Protein AF-A0A832H214-F1 (afdb_monomer)

Mean predicted aligned error: 8.06 Å

Solvent-accessible surface area (backbone atoms only — not comparable to full-atom values): 11584 Å² total; per-residue (Å²): 132,66,48,80,46,81,42,90,40,87,64,66,45,70,52,62,51,68,50,76,83,46,85,32,35,38,40,36,19,49,36,31,64,68,55,44,53,76,70,37,47,50,24,52,51,30,23,42,49,27,37,62,75,68,46,49,63,55,55,53,52,54,51,52,51,50,32,59,56,34,46,74,42,91,75,9,57,62,52,19,51,55,49,47,53,54,49,52,50,50,50,34,54,50,50,58,56,12,50,49,36,14,33,70,71,61,74,37,46,65,47,54,32,44,44,40,50,42,64,74,64,69,37,58,89,49,48,85,74,60,55,64,67,59,50,52,50,54,24,58,55,54,64,70,56,52,79,43,76,66,38,46,52,51,52,48,63,74,46,68,82,48,84,56,66,60,50,47,59,55,35,37,52,38,53,54,44,67,71,30,69,69,47,52,52,56,65,68,66,48,74,95,57,101,59,88,92,72,85,76,69,82,66,73,84,85,68

Organism: NCBI:txid2282168

InterPro domains:
  IPR001915 Peptidase M48 [PF01435] (5-177)

Secondary structure (DSSP, 8-state):
--EEEEE--SS--EEEE--TTS--EEEEEHHHHHHS-HHHHHHHHHHHHHHHHTTHHHHHHHHHHHHHHHTTSTTHHHHHHHHHHHHHHHHHHHHHHHHHHHHHHH--HHHHHHHHHHHHH--HHHHTT--HHHHHHHHHHGGGGGSSHHHHHHHHHHHTT-SS--HHHHHHHHHHHHTSHHHHHHHHTS-S-SSSS----------

Nearest PDB structures (foldseek):
  4il3-assembly1_A  TM=5.585E-01  e=6.193E-03  Saccharomyces mikatae

Sequence (207 aa):
PPQLYVRQHPVPNAYTFAMRGKQPFVVIHTSLLELLTSEEIQAVIAHELGHLKCEHGVYLTLANILVLAAGQLPWGASIAQSLQIQLMEWVRCAEFTCDRAALLATQNPRVVASVLMKLAGGSPTLASKLNLDAFLAQARAYDDISNDQIGELLKQAMTAQLTHPVPVLRAREIDRWGSSQAYQSLLESRPAEYGTKDVVKGGWRNW

Foldseek 3Di:
DAAEEEDADQFFDKAKDDDAPDRIHIYGYPLVVLQADPLLVLLRVQLRVLCLQVVVNVVLVVLVVVLVVLCVDDVSPVVSVVSVQVNLVVLQVSSLSSNLSSCVRSVDLLSSLLNLQSSVVRDSVCSVVDDSVVLQVVLVCLVVQPPDPVSVVVLCVVCSPPSYPRSSPSSNSSVVVSPDPVSVVVVVPPPPDPDDDDPPPPDSPRD

pLDDT: mean 83.05, std 14.84, range [42.5, 97.88]

Radius of gyration: 19.02 Å; Cα contacts (8 Å, |Δ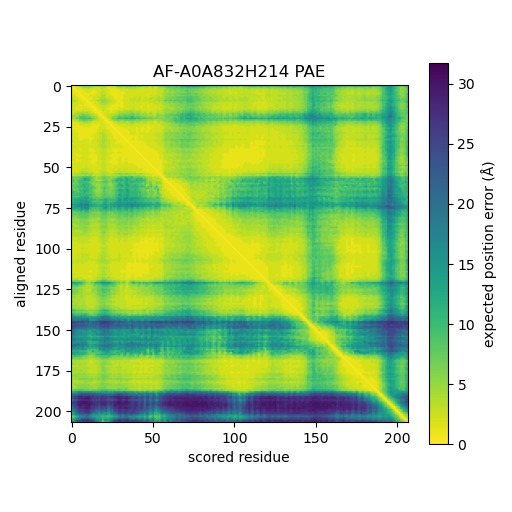i|>4): 250; chains: 1; bounding box: 46×56×42 Å

Structure (mmCIF, N/CA/C/O backbone):
data_AF-A0A832H214-F1
#
_entry.id   AF-A0A832H214-F1
#
loop_
_atom_site.group_PDB
_atom_site.id
_atom_site.type_symbol
_atom_site.label_atom_id
_atom_site.label_alt_id
_atom_site.label_comp_id
_atom_site.label_asym_id
_atom_site.label_entity_id
_atom_site.label_seq_id
_atom_site.pdbx_PDB_ins_code
_atom_site.Cartn_x
_atom_site.Cartn_y
_atom_site.Cartn_z
_atom_site.occupancy
_atom_site.B_iso_or_equiv
_atom_site.auth_seq_id
_atom_site.auth_comp_id
_atom_site.auth_asym_id
_atom_site.auth_atom_id
_atom_site.pdbx_PDB_model_num
ATOM 1 N N . PRO A 1 1 ? -19.271 -3.123 10.768 1.00 77.69 1 PRO A N 1
ATOM 2 C CA . PRO A 1 1 ? -18.219 -3.143 9.720 1.00 77.69 1 PRO A CA 1
ATOM 3 C C . PRO A 1 1 ? -18.180 -1.775 9.028 1.00 77.69 1 PRO A C 1
ATOM 5 O O . PRO A 1 1 ? -19.202 -1.082 9.082 1.00 77.69 1 PRO A O 1
ATOM 8 N N . PRO A 1 2 ? -17.052 -1.376 8.421 1.00 89.25 2 PRO A N 1
ATOM 9 C CA . PRO A 1 2 ? -16.986 -0.160 7.622 1.00 89.25 2 PRO A CA 1
ATOM 10 C C . PRO A 1 2 ? -17.951 -0.235 6.434 1.00 89.25 2 PRO A C 1
ATOM 12 O O . PRO A 1 2 ? -18.215 -1.324 5.922 1.00 89.25 2 PRO A O 1
ATOM 15 N N . GLN A 1 3 ? -18.506 0.902 6.024 1.00 93.06 3 GLN A N 1
ATOM 16 C CA . GLN A 1 3 ? -19.292 0.991 4.788 1.00 93.06 3 GLN A CA 1
ATOM 17 C C . GLN A 1 3 ? -18.361 1.029 3.572 1.00 93.06 3 GLN A C 1
ATOM 19 O O . GLN A 1 3 ? -17.213 1.453 3.687 1.00 93.06 3 GLN A O 1
ATOM 24 N N . LEU A 1 4 ? -18.858 0.610 2.410 1.00 95.00 4 LEU A N 1
ATOM 25 C CA . LEU A 1 4 ? -18.127 0.661 1.148 1.00 95.00 4 LEU A CA 1
ATOM 26 C C . LEU A 1 4 ? -18.914 1.497 0.143 1.00 95.00 4 LEU A C 1
ATOM 28 O O . LEU A 1 4 ? -20.089 1.229 -0.099 1.00 95.00 4 LEU A O 1
ATOM 32 N N . TYR A 1 5 ? -18.250 2.483 -0.449 1.00 96.75 5 TYR A N 1
ATOM 33 C CA . TYR A 1 5 ? -18.818 3.360 -1.463 1.00 96.75 5 TYR A CA 1
ATOM 34 C C . TYR A 1 5 ? -17.990 3.312 -2.743 1.00 96.75 5 TYR A C 1
ATOM 36 O O . TYR A 1 5 ? -16.770 3.158 -2.707 1.00 96.75 5 TYR A O 1
ATOM 44 N N . VAL A 1 6 ? -18.659 3.508 -3.878 1.00 97.50 6 VAL A N 1
ATOM 45 C CA . VAL A 1 6 ? -18.009 3.698 -5.176 1.00 97.50 6 VAL A CA 1
ATOM 46 C C . VAL A 1 6 ? -18.224 5.138 -5.618 1.00 97.50 6 VAL A C 1
ATOM 48 O O . VAL A 1 6 ? -19.350 5.634 -5.614 1.00 97.50 6 VAL A O 1
ATOM 51 N N . ARG A 1 7 ? -17.140 5.814 -5.998 1.00 97.00 7 ARG A N 1
ATOM 52 C CA . ARG A 1 7 ? -17.157 7.191 -6.496 1.00 97.00 7 ARG A CA 1
ATOM 53 C C . ARG A 1 7 ? -16.728 7.214 -7.955 1.00 97.00 7 ARG A C 1
ATOM 55 O O . ARG A 1 7 ? -15.661 6.716 -8.304 1.00 97.00 7 ARG A O 1
ATOM 62 N N . GLN A 1 8 ? -17.522 7.857 -8.803 1.00 97.38 8 GLN A N 1
ATOM 63 C CA . GLN A 1 8 ? -17.117 8.118 -10.180 1.00 97.38 8 GLN A CA 1
ATOM 64 C C . GLN A 1 8 ? -15.942 9.103 -10.195 1.00 97.38 8 GLN A C 1
ATOM 66 O O . GLN A 1 8 ? -16.077 10.248 -9.758 1.00 97.38 8 GLN A O 1
ATOM 71 N N . HIS A 1 9 ? -14.783 8.652 -10.671 1.00 94.44 9 HIS A N 1
ATOM 72 C CA . HIS A 1 9 ? -13.586 9.483 -10.762 1.00 94.44 9 HIS A CA 1
ATOM 73 C C . HIS A 1 9 ? -12.595 8.897 -11.780 1.00 94.44 9 HIS A C 1
ATOM 75 O O . HIS A 1 9 ? -12.362 7.686 -11.750 1.00 94.44 9 HIS A O 1
ATOM 81 N N . PRO A 1 10 ? -11.978 9.717 -12.652 1.00 92.38 10 PRO A N 1
ATOM 82 C CA . PRO A 1 10 ? -11.101 9.223 -13.719 1.00 92.38 10 PRO A CA 1
ATOM 83 C C . PRO A 1 10 ? -9.704 8.808 -13.234 1.00 92.38 10 PRO A C 1
ATOM 85 O O . PRO A 1 10 ? -9.030 8.045 -13.912 1.00 92.38 10 PRO A O 1
ATOM 88 N N . VAL A 1 11 ? -9.262 9.298 -12.071 1.00 90.31 11 VAL A N 1
ATOM 89 C CA . VAL A 1 11 ? -7.963 8.924 -11.478 1.00 90.31 11 VAL A CA 1
ATOM 90 C C . VAL A 1 11 ? -8.136 7.731 -10.531 1.00 90.31 11 VAL A C 1
ATOM 92 O O . VAL A 1 11 ? -8.914 7.887 -9.576 1.00 90.31 11 VAL A O 1
ATOM 95 N N . PRO A 1 12 ? -7.421 6.602 -10.743 1.00 92.25 12 PRO A N 1
ATOM 96 C CA . PRO A 1 12 ? -7.474 5.430 -9.870 1.00 92.25 12 PRO A CA 1
ATOM 97 C C . PRO A 1 12 ? -7.078 5.795 -8.443 1.00 92.25 12 PRO A C 1
ATOM 99 O O . PRO A 1 12 ? -5.986 6.308 -8.212 1.00 92.25 12 PRO A O 1
ATOM 102 N N . ASN A 1 13 ? -7.977 5.565 -7.487 1.00 92.19 13 ASN A N 1
ATOM 103 C CA . ASN A 1 13 ? -7.694 5.771 -6.073 1.00 92.19 13 ASN A CA 1
ATOM 104 C C . ASN A 1 13 ? -8.676 4.992 -5.189 1.00 92.19 13 ASN A C 1
ATOM 106 O O . ASN A 1 13 ? -9.806 4.704 -5.599 1.00 92.19 13 ASN A O 1
ATOM 110 N N . ALA A 1 14 ? -8.259 4.718 -3.961 1.00 93.12 14 ALA A N 1
ATOM 111 C CA . ALA A 1 14 ? -9.127 4.335 -2.861 1.00 93.12 14 ALA A CA 1
ATOM 112 C C . ALA A 1 14 ? -8.695 5.110 -1.616 1.00 93.12 14 ALA A C 1
ATOM 114 O O . ALA A 1 14 ? -7.566 5.585 -1.537 1.00 93.12 14 ALA A O 1
ATOM 115 N N . TYR A 1 15 ? -9.615 5.316 -0.685 1.00 90.88 15 TYR A N 1
ATOM 116 C CA . TYR A 1 15 ? -9.274 5.928 0.590 1.00 90.88 15 TYR A CA 1
ATOM 117 C C . TYR A 1 15 ? -10.273 5.536 1.657 1.00 90.88 15 TYR A C 1
ATOM 119 O O . TYR A 1 15 ? -11.433 5.204 1.384 1.00 90.88 15 TYR A O 1
ATOM 127 N N . THR A 1 16 ? -9.827 5.677 2.894 1.00 90.00 16 THR A N 1
ATOM 128 C CA . THR A 1 16 ? -10.625 5.353 4.058 1.00 90.00 16 THR A CA 1
ATOM 129 C C . THR A 1 16 ? -10.740 6.529 4.997 1.00 90.00 16 THR A C 1
ATOM 131 O O . THR A 1 16 ? -9.783 7.262 5.238 1.00 90.00 16 THR A O 1
ATOM 134 N N . PHE A 1 17 ? -11.933 6.700 5.555 1.00 84.62 17 PHE A N 1
ATOM 135 C CA . PHE A 1 17 ? -12.212 7.753 6.510 1.00 84.62 17 PHE A CA 1
ATOM 136 C C . PHE A 1 17 ? -12.813 7.178 7.789 1.00 84.62 17 PHE A C 1
ATOM 138 O O . PHE A 1 17 ? -13.734 6.356 7.762 1.00 84.62 17 PHE A O 1
ATOM 145 N N . ALA A 1 18 ? -12.294 7.646 8.921 1.00 82.25 18 ALA A N 1
ATOM 146 C CA . ALA A 1 18 ? -12.810 7.350 10.245 1.00 82.25 18 ALA A CA 1
ATOM 147 C C . ALA A 1 18 ? -12.908 8.641 11.049 1.00 82.25 18 ALA A C 1
ATOM 149 O O . ALA A 1 18 ? -11.968 9.431 11.099 1.00 82.25 18 ALA A O 1
ATOM 150 N N . MET A 1 19 ? -14.050 8.829 11.702 1.00 74.81 19 MET A N 1
ATOM 151 C CA . MET A 1 19 ? -14.288 9.935 12.617 1.00 74.81 19 MET A CA 1
ATOM 152 C C . MET A 1 19 ? -14.954 9.398 13.874 1.00 74.81 19 MET A C 1
ATOM 154 O O . MET A 1 19 ? -15.823 8.530 13.800 1.00 74.81 19 MET A O 1
ATOM 158 N N . ARG A 1 20 ? -14.563 9.962 15.017 1.00 73.19 20 ARG A N 1
ATOM 159 C CA . ARG A 1 20 ? -15.103 9.597 16.321 1.00 73.19 20 ARG A CA 1
ATOM 160 C C . ARG A 1 20 ? -16.638 9.688 16.346 1.00 73.19 20 ARG A C 1
ATOM 162 O O . ARG A 1 20 ? -17.202 10.711 15.957 1.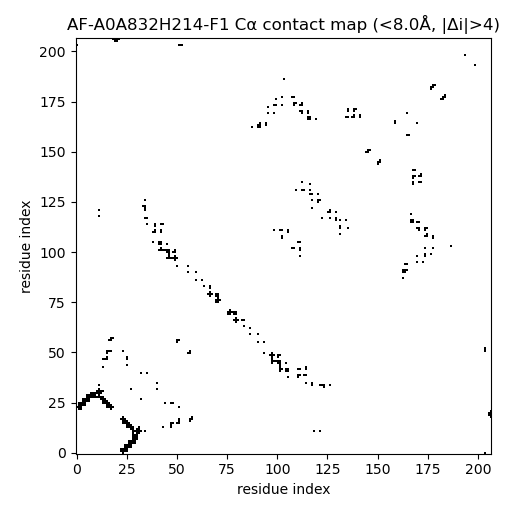00 73.19 20 ARG A O 1
ATOM 169 N N . GLY A 1 21 ? -17.308 8.639 16.813 1.00 76.44 21 GLY A N 1
ATOM 170 C CA . GLY A 1 21 ? -18.762 8.522 16.902 1.00 76.44 21 GLY A CA 1
ATOM 171 C C . GLY A 1 21 ? -19.465 8.336 15.554 1.00 76.44 21 GLY A C 1
ATOM 172 O O . GLY A 1 21 ? -20.693 8.431 15.490 1.00 76.44 21 GLY A O 1
ATOM 173 N N . LYS A 1 22 ? -18.720 8.106 14.466 1.00 82.25 22 LYS A N 1
ATOM 174 C CA . LYS A 1 22 ? -19.257 7.887 13.119 1.00 82.25 22 LYS A CA 1
ATOM 175 C C . LYS A 1 22 ? -18.810 6.534 12.587 1.00 82.25 22 LYS A C 1
ATOM 177 O O . LYS A 1 22 ? -17.717 6.056 12.869 1.00 82.25 22 LYS A O 1
ATOM 182 N N . GLN A 1 23 ? -19.670 5.916 11.785 1.00 85.69 23 GLN A N 1
ATOM 183 C CA . GLN A 1 23 ? -19.324 4.666 11.125 1.00 85.69 23 GLN A CA 1
ATOM 184 C C . GLN A 1 23 ? -18.196 4.923 10.106 1.00 85.69 23 GLN A C 1
ATOM 186 O O . GLN A 1 23 ? -18.363 5.797 9.252 1.00 85.69 23 GLN A O 1
ATOM 191 N N . PRO A 1 24 ? -17.062 4.198 10.176 1.00 88.75 24 PRO A N 1
ATOM 192 C CA . PRO A 1 24 ? -15.990 4.346 9.200 1.00 88.75 24 PRO A CA 1
ATOM 193 C C . PRO A 1 24 ? -16.447 3.860 7.825 1.00 88.75 24 PRO A C 1
ATOM 195 O O . PRO A 1 24 ? -17.323 2.993 7.717 1.00 88.75 24 PRO A O 1
ATOM 198 N N . PHE A 1 25 ? -15.829 4.382 6.772 1.00 91.38 25 PHE A N 1
ATOM 199 C CA . PHE A 1 25 ? -16.142 3.976 5.409 1.00 91.38 25 PHE A CA 1
ATOM 200 C C . PHE A 1 25 ? -14.923 4.009 4.492 1.00 91.38 25 PHE A C 1
ATOM 202 O O . PHE A 1 25 ? -14.028 4.835 4.660 1.00 91.38 25 PHE A O 1
ATOM 209 N N . VAL A 1 26 ? -14.932 3.116 3.507 1.00 93.81 26 VAL A N 1
ATOM 210 C CA . VAL A 1 26 ? -13.961 3.027 2.416 1.00 93.81 26 VAL A CA 1
ATOM 211 C C . VAL A 1 26 ? -14.632 3.527 1.141 1.00 93.81 26 VAL A C 1
ATOM 213 O O . VAL A 1 26 ? -15.790 3.199 0.871 1.00 93.81 26 VAL A O 1
ATOM 216 N N . VAL A 1 27 ? -13.916 4.317 0.350 1.00 96.25 27 VAL A N 1
ATOM 217 C CA . VAL A 1 27 ? -14.354 4.779 -0.970 1.00 96.25 27 VAL A CA 1
ATOM 218 C C . VAL A 1 27 ? -13.398 4.244 -2.021 1.00 96.25 27 VAL A C 1
ATOM 220 O O . VAL A 1 27 ? -12.188 4.383 -1.880 1.00 96.25 27 VAL A O 1
ATOM 223 N N . ILE A 1 28 ? -13.943 3.677 -3.095 1.00 97.00 28 ILE A N 1
ATOM 224 C CA . ILE A 1 28 ? -13.179 3.209 -4.253 1.00 97.00 28 ILE A CA 1
ATOM 225 C C . ILE A 1 28 ? -13.592 4.008 -5.488 1.00 97.00 28 ILE A C 1
ATOM 227 O O . ILE A 1 28 ? -14.779 4.226 -5.734 1.00 97.00 28 ILE A O 1
ATOM 231 N N . HIS A 1 29 ? -12.621 4.458 -6.278 1.00 96.75 29 HIS A N 1
ATOM 232 C CA . HIS A 1 29 ? -12.894 5.127 -7.545 1.00 96.75 29 HIS A CA 1
ATOM 233 C C . HIS A 1 29 ? -13.240 4.130 -8.660 1.00 96.75 29 HIS A C 1
ATOM 235 O O . HIS A 1 29 ? -12.646 3.057 -8.746 1.00 96.75 29 HIS A O 1
ATOM 241 N N . THR A 1 30 ? -14.144 4.503 -9.571 1.00 96.69 30 THR A N 1
ATOM 242 C CA . THR A 1 30 ? -14.514 3.668 -10.735 1.00 96.69 30 THR A CA 1
ATOM 243 C C . THR A 1 30 ? -13.312 3.287 -11.601 1.00 96.69 30 THR A C 1
ATOM 245 O O . THR A 1 30 ? -13.163 2.127 -11.963 1.00 96.69 30 THR A O 1
ATOM 248 N N . SER A 1 31 ? -12.400 4.228 -11.850 1.00 94.88 31 SER A N 1
ATOM 249 C CA . SER A 1 31 ? -11.152 3.991 -12.596 1.00 94.88 31 SER A CA 1
ATOM 250 C C . SER A 1 31 ? -10.223 2.964 -11.942 1.00 94.88 31 SER A C 1
ATOM 252 O O . SER A 1 31 ? -9.454 2.306 -12.638 1.00 94.88 31 SER A O 1
ATOM 254 N N . LEU A 1 32 ? -10.291 2.788 -10.617 1.00 95.25 32 LEU A N 1
ATOM 255 C CA . LEU A 1 32 ? -9.527 1.748 -9.933 1.00 95.25 32 LEU A CA 1
ATOM 256 C C . LEU A 1 32 ? -10.105 0.356 -10.214 1.00 95.25 32 LEU A C 1
ATOM 258 O O . LEU A 1 32 ? -9.350 -0.584 -10.451 1.00 95.25 32 LEU A O 1
ATOM 262 N N . LEU A 1 33 ? -11.437 0.242 -10.227 1.00 95.62 33 LEU A N 1
ATOM 263 C CA . LEU A 1 33 ? -12.144 -1.003 -10.546 1.00 95.62 33 LEU A CA 1
ATOM 264 C C . LEU A 1 33 ? -11.928 -1.433 -12.003 1.00 95.62 33 LEU A C 1
ATOM 266 O O . LEU A 1 33 ? -11.915 -2.622 -12.291 1.00 95.62 33 LEU A O 1
ATOM 270 N N . GLU A 1 34 ? -11.745 -0.474 -12.910 1.00 94.94 34 GLU A N 1
ATOM 271 C CA . GLU A 1 34 ? -11.409 -0.742 -14.315 1.00 94.94 34 GLU A CA 1
ATOM 272 C C . GLU A 1 34 ? -9.949 -1.184 -14.506 1.00 94.94 34 GLU A C 1
ATOM 274 O O . GLU A 1 34 ? -9.635 -1.891 -15.462 1.00 94.94 34 GLU A O 1
ATOM 279 N N . LEU A 1 35 ? -9.047 -0.758 -13.617 1.00 95.56 35 LEU A N 1
ATOM 280 C CA . LEU A 1 35 ? -7.610 -1.020 -13.715 1.00 95.56 35 LEU A CA 1
ATOM 281 C C . LEU A 1 35 ? -7.196 -2.367 -13.098 1.00 95.56 35 LEU A C 1
ATOM 283 O O . LEU A 1 35 ? -6.253 -3.005 -13.580 1.00 95.56 35 LEU A O 1
ATOM 287 N N . LEU A 1 36 ? -7.847 -2.768 -12.005 1.00 96.75 36 LEU A N 1
ATOM 288 C CA . LEU A 1 36 ? -7.414 -3.870 -11.145 1.00 96.75 36 LEU A CA 1
ATOM 289 C C . LEU A 1 36 ? -8.290 -5.121 -11.286 1.00 96.75 36 LEU A C 1
ATOM 291 O O . LEU A 1 36 ? -9.488 -5.049 -11.544 1.00 96.75 36 LEU A O 1
ATOM 295 N N . THR A 1 37 ? -7.691 -6.293 -11.069 1.00 96.44 37 THR A N 1
ATOM 296 C CA . THR A 1 37 ? -8.426 -7.560 -10.943 1.00 96.44 37 THR A CA 1
ATOM 297 C C . THR A 1 37 ? -9.149 -7.645 -9.594 1.00 96.44 37 THR A C 1
ATOM 299 O O . THR A 1 37 ? -8.860 -6.892 -8.667 1.00 96.44 37 THR A O 1
ATOM 302 N N . SER A 1 38 ? -10.070 -8.599 -9.430 1.00 96.56 38 SER A N 1
ATOM 303 C CA . SER A 1 38 ? -10.785 -8.789 -8.156 1.00 96.56 38 SER A CA 1
ATOM 304 C C . SER A 1 38 ? -9.855 -9.070 -6.967 1.00 96.56 38 SER A C 1
ATOM 306 O O . SER A 1 38 ? -10.085 -8.552 -5.877 1.00 96.56 38 SER A O 1
ATOM 308 N N . GLU A 1 39 ? -8.788 -9.846 -7.176 1.00 97.25 39 GLU A N 1
ATOM 309 C CA . GLU A 1 39 ? -7.788 -10.151 -6.142 1.00 97.25 39 GLU A CA 1
ATOM 310 C C . GLU A 1 39 ? -6.957 -8.908 -5.774 1.00 97.25 39 GLU A C 1
ATOM 312 O O . GLU A 1 39 ? -6.680 -8.641 -4.606 1.00 97.25 39 GLU A O 1
ATOM 317 N N . GLU A 1 40 ? -6.626 -8.082 -6.767 1.00 97.81 40 GLU A N 1
ATOM 318 C CA . GLU A 1 40 ? -5.945 -6.801 -6.573 1.00 97.81 40 GLU A CA 1
ATOM 319 C C . GLU A 1 40 ? -6.839 -5.776 -5.854 1.00 97.81 40 GLU A C 1
ATOM 321 O O . GLU A 1 40 ? -6.370 -5.053 -4.976 1.00 97.81 40 GLU A O 1
ATOM 326 N N . ILE A 1 41 ? -8.143 -5.751 -6.150 1.00 97.69 41 ILE A N 1
ATOM 327 C CA . ILE A 1 41 ? -9.125 -4.935 -5.419 1.00 97.69 41 ILE A CA 1
ATOM 328 C C . ILE A 1 41 ? -9.219 -5.393 -3.959 1.00 97.69 41 ILE A C 1
ATOM 330 O O . ILE A 1 41 ? -9.261 -4.555 -3.059 1.00 97.69 41 ILE A O 1
ATOM 334 N N . GLN A 1 42 ? -9.203 -6.705 -3.697 1.00 97.31 42 GLN A N 1
ATOM 335 C CA . GLN A 1 42 ? -9.144 -7.233 -2.332 1.00 97.31 42 GLN A CA 1
ATOM 336 C C . GLN A 1 42 ? -7.878 -6.763 -1.603 1.00 97.31 42 GLN A C 1
ATOM 338 O O . GLN A 1 42 ? -7.963 -6.397 -0.430 1.00 97.31 42 GLN A O 1
ATOM 343 N N . ALA A 1 43 ? -6.731 -6.718 -2.287 1.00 97.88 43 ALA A N 1
ATOM 344 C CA . ALA A 1 43 ? -5.493 -6.179 -1.731 1.00 97.88 43 ALA A CA 1
ATOM 345 C C . ALA A 1 43 ? -5.638 -4.699 -1.343 1.00 97.88 43 ALA A C 1
ATOM 347 O O . ALA A 1 43 ? -5.271 -4.326 -0.230 1.00 97.88 43 ALA A O 1
ATOM 348 N N . VAL A 1 44 ? -6.225 -3.872 -2.219 1.00 97.38 44 VAL A N 1
ATOM 349 C CA . VAL A 1 44 ? -6.483 -2.451 -1.932 1.00 97.38 44 VAL A CA 1
ATOM 350 C C . VAL A 1 44 ? -7.427 -2.294 -0.744 1.00 97.38 44 VAL A C 1
ATOM 352 O O . VAL A 1 44 ? -7.132 -1.542 0.176 1.00 97.38 44 VAL A O 1
ATOM 355 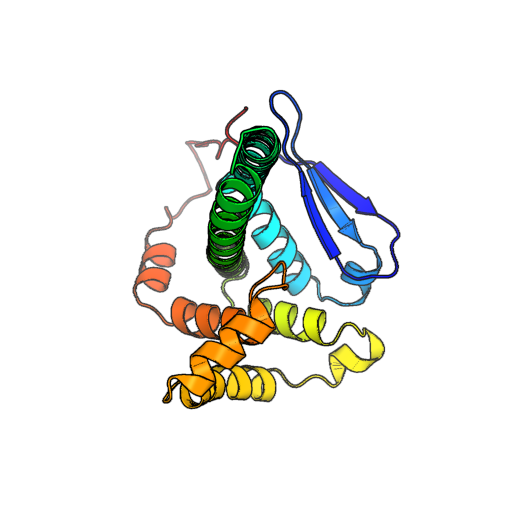N N . ILE A 1 45 ? -8.539 -3.030 -0.707 1.00 96.50 45 ILE A N 1
ATOM 356 C CA . ILE A 1 45 ? -9.473 -2.965 0.425 1.00 96.50 45 ILE A CA 1
ATOM 357 C C . ILE A 1 45 ? -8.766 -3.376 1.720 1.00 96.50 45 ILE A C 1
ATOM 359 O O . ILE A 1 45 ? -8.940 -2.729 2.747 1.00 96.50 45 ILE A O 1
ATOM 363 N N . ALA A 1 46 ? -7.950 -4.427 1.698 1.00 96.56 46 ALA A N 1
ATOM 364 C CA . ALA A 1 46 ? -7.204 -4.859 2.872 1.00 96.56 46 ALA A CA 1
ATOM 365 C C . ALA A 1 46 ? -6.162 -3.824 3.331 1.00 96.56 46 ALA A C 1
ATOM 367 O O . ALA A 1 46 ? -6.008 -3.623 4.536 1.00 96.56 46 ALA A O 1
ATOM 368 N N . HIS A 1 47 ? -5.505 -3.138 2.394 1.00 96.69 47 HIS A N 1
ATOM 369 C CA . HIS A 1 47 ? -4.616 -2.011 2.674 1.00 96.69 47 HIS A CA 1
ATOM 370 C C . HIS A 1 47 ? -5.371 -0.875 3.389 1.00 96.69 47 HIS A C 1
ATOM 372 O O . HIS A 1 47 ? -5.006 -0.462 4.489 1.00 96.69 47 HIS A O 1
ATOM 378 N N . GLU A 1 48 ? -6.498 -0.455 2.821 1.00 95.06 48 GLU A N 1
ATOM 379 C CA . GLU A 1 48 ? -7.397 0.566 3.363 1.00 95.06 48 GLU A CA 1
ATOM 380 C C . GLU A 1 48 ? -7.939 0.218 4.764 1.00 95.06 48 GLU A C 1
ATOM 382 O O . GLU A 1 48 ? -7.940 1.029 5.696 1.00 95.06 48 GLU A O 1
ATOM 387 N N . LEU A 1 49 ? -8.331 -1.041 4.965 1.00 93.50 49 LEU A N 1
ATOM 388 C CA . LEU A 1 49 ? -8.725 -1.555 6.276 1.00 93.50 49 LEU A CA 1
ATOM 389 C C . LEU A 1 49 ? -7.547 -1.608 7.263 1.00 93.50 49 LEU A C 1
ATOM 391 O O . LEU A 1 49 ? -7.771 -1.497 8.470 1.00 93.50 49 LEU A O 1
ATOM 395 N N . GLY A 1 50 ? -6.311 -1.740 6.776 1.00 93.44 50 GLY A N 1
ATOM 396 C CA . GLY A 1 50 ? -5.088 -1.588 7.561 1.00 93.44 50 GLY A CA 1
ATOM 397 C C . GLY A 1 50 ? -4.997 -0.203 8.201 1.00 93.44 50 GLY A C 1
ATOM 398 O O . GLY A 1 50 ? -4.793 -0.107 9.414 1.00 93.44 50 GLY A O 1
ATOM 399 N N . HIS A 1 51 ? -5.280 0.861 7.440 1.00 92.06 51 HIS A N 1
ATOM 400 C CA . HIS A 1 51 ? -5.333 2.222 7.987 1.00 92.06 51 HIS A CA 1
ATOM 401 C C . HIS A 1 51 ? -6.382 2.374 9.087 1.00 92.06 51 HIS A C 1
ATOM 403 O O . HIS A 1 51 ? -6.115 3.033 10.093 1.00 92.06 51 HIS A O 1
ATOM 409 N N . LEU A 1 52 ? -7.553 1.745 8.945 1.00 89.62 52 LEU A N 1
ATOM 410 C CA . LEU A 1 52 ? -8.561 1.736 10.011 1.00 89.62 52 LEU A CA 1
ATOM 411 C C . LEU A 1 52 ? -8.099 0.963 11.235 1.00 89.62 52 LEU A C 1
ATOM 413 O O . LEU A 1 52 ? -8.275 1.425 12.360 1.00 89.62 52 LEU A O 1
ATOM 417 N N . LYS A 1 53 ? -7.536 -0.228 11.025 1.00 88.31 53 LYS A N 1
ATOM 418 C CA . LYS A 1 53 ? -7.142 -1.118 12.115 1.00 88.31 53 LYS A CA 1
ATOM 419 C C . LYS A 1 53 ? -6.035 -0.508 12.973 1.00 88.31 53 LYS A C 1
ATOM 421 O O . LYS A 1 53 ? -6.042 -0.713 14.185 1.00 88.31 53 LYS A O 1
ATOM 426 N N . CYS A 1 54 ? -5.129 0.235 12.345 1.00 88.44 54 CYS A N 1
ATOM 427 C CA . CYS A 1 54 ? -4.013 0.926 12.985 1.00 88.44 54 CYS A CA 1
ATOM 428 C C . CYS A 1 54 ? -4.310 2.403 13.311 1.00 88.44 54 CYS A C 1
ATOM 430 O O . CYS A 1 54 ? -3.419 3.115 13.760 1.00 88.44 54 CYS A O 1
ATOM 432 N N . GLU A 1 55 ? -5.551 2.863 13.104 1.00 85.44 55 GLU A N 1
ATOM 433 C CA . GLU A 1 55 ? -6.022 4.220 13.429 1.00 85.44 55 GLU A CA 1
ATOM 434 C C . GLU A 1 55 ? -5.217 5.349 12.753 1.00 85.44 55 GLU A C 1
ATOM 436 O O . GLU A 1 55 ? -5.146 6.476 13.251 1.00 85.44 55 GLU A O 1
ATOM 441 N N . HIS A 1 56 ? -4.642 5.081 11.576 1.00 87.12 56 HIS A N 1
ATOM 442 C CA . HIS A 1 56 ? -3.693 5.993 10.937 1.00 87.12 56 HIS A CA 1
ATOM 443 C C . HIS A 1 56 ? -4.291 7.382 10.625 1.00 87.12 56 HIS A C 1
ATOM 445 O O . HIS A 1 56 ? -3.629 8.405 10.807 1.00 87.12 56 HIS A O 1
ATOM 451 N N . GLY A 1 57 ? -5.562 7.444 10.209 1.00 80.12 57 GLY A N 1
ATOM 452 C CA . GLY A 1 57 ? -6.232 8.710 9.871 1.00 80.12 57 GLY A CA 1
ATOM 453 C C . GLY A 1 57 ? -6.464 9.646 11.068 1.00 80.12 57 GLY A C 1
ATOM 454 O O . GLY A 1 57 ? -6.459 10.872 10.915 1.00 80.12 57 GLY A O 1
ATOM 455 N N . VAL A 1 58 ? -6.620 9.093 12.276 1.00 72.69 58 VAL A N 1
ATOM 456 C CA . VAL A 1 58 ? -6.826 9.887 13.500 1.00 72.69 58 VAL A CA 1
ATOM 457 C C . VAL A 1 58 ? -5.533 10.604 13.886 1.00 72.69 58 VAL A C 1
ATOM 459 O O . VAL A 1 58 ? -5.549 11.811 14.136 1.00 72.69 58 VAL A O 1
ATOM 462 N N . TYR A 1 59 ? -4.405 9.890 13.862 1.00 69.94 59 TYR A N 1
ATOM 463 C CA . TYR A 1 59 ? -3.091 10.468 14.148 1.00 69.94 59 TYR A CA 1
ATOM 464 C C . TYR A 1 59 ? -2.704 11.555 13.146 1.00 69.94 59 TYR A C 1
ATOM 466 O O . TYR A 1 59 ? -2.196 12.598 13.555 1.00 69.94 59 TYR A O 1
ATOM 474 N N . LEU A 1 60 ? -3.028 11.373 11.861 1.00 76.88 60 LEU A N 1
ATOM 475 C CA . LEU A 1 60 ? -2.788 12.396 10.843 1.00 76.88 60 LEU A CA 1
ATOM 476 C C . LEU A 1 60 ? -3.577 13.685 11.123 1.00 76.88 60 LEU A C 1
ATOM 478 O O . LEU A 1 60 ? -3.039 14.784 11.006 1.00 76.88 60 LEU A O 1
ATOM 482 N N . THR A 1 61 ? -4.839 13.561 11.547 1.00 77.31 61 THR A N 1
ATOM 483 C CA . THR A 1 61 ? -5.679 14.717 11.902 1.00 77.31 61 THR A CA 1
ATOM 484 C C . THR A 1 61 ? -5.098 15.483 13.092 1.00 77.31 61 THR A C 1
ATOM 486 O O . THR A 1 61 ? -4.962 16.704 13.031 1.00 77.31 61 THR A O 1
ATOM 489 N N . LEU A 1 62 ? -4.709 14.775 14.159 1.00 75.00 62 LEU A N 1
ATOM 490 C CA . LEU A 1 62 ? -4.089 15.386 15.339 1.00 75.00 62 LEU A CA 1
ATOM 491 C C . LEU A 1 62 ? -2.765 16.074 14.993 1.00 75.00 62 LEU A C 1
ATOM 493 O O . LEU A 1 62 ? -2.526 17.203 15.417 1.00 75.00 62 LEU A O 1
ATOM 497 N N . ALA A 1 63 ? -1.929 15.424 14.187 1.00 76.94 63 ALA A N 1
ATOM 498 C CA . ALA A 1 63 ? -0.648 15.979 13.787 1.00 76.94 63 ALA A CA 1
ATOM 499 C C . ALA A 1 63 ? -0.807 17.238 12.918 1.00 76.94 63 ALA A C 1
ATOM 501 O O . ALA A 1 63 ? -0.110 18.223 13.151 1.00 76.94 63 ALA A O 1
ATOM 502 N N . ASN A 1 64 ? -1.781 17.269 12.003 1.00 81.00 64 ASN A N 1
ATOM 503 C CA . ASN A 1 64 ? -2.093 18.470 11.220 1.00 81.00 64 ASN A CA 1
ATOM 504 C C . ASN A 1 64 ? -2.545 19.644 12.104 1.00 81.00 64 ASN A C 1
ATOM 506 O O . ASN A 1 64 ? -2.126 20.777 11.871 1.00 81.00 64 ASN A O 1
ATOM 510 N N . ILE A 1 65 ? -3.350 19.390 13.143 1.00 84.25 65 ILE A N 1
ATOM 511 C CA . ILE A 1 65 ? -3.753 20.426 14.110 1.00 84.25 65 ILE A CA 1
ATOM 512 C C . ILE A 1 65 ? -2.532 20.964 14.869 1.00 84.25 65 ILE A C 1
ATOM 514 O O . ILE A 1 65 ? -2.403 22.177 15.034 1.00 84.25 65 ILE A O 1
ATOM 518 N N . LEU A 1 66 ? -1.616 20.087 15.295 1.00 82.25 66 LEU A N 1
ATOM 519 C CA . LEU A 1 66 ? -0.384 20.487 15.985 1.00 82.25 66 LEU A CA 1
ATOM 520 C C . LEU A 1 66 ? 0.534 21.331 15.093 1.00 82.25 66 LEU A C 1
ATOM 522 O O . LEU A 1 66 ? 1.049 22.347 15.553 1.00 82.25 66 LEU A O 1
ATOM 526 N N . VAL A 1 67 ? 0.702 20.958 13.820 1.00 83.38 67 VAL A N 1
ATOM 527 C CA . VAL A 1 67 ? 1.468 21.742 12.834 1.00 83.38 67 VAL A CA 1
ATOM 528 C C . VAL A 1 67 ? 0.843 23.127 12.647 1.00 83.38 67 VAL A C 1
ATOM 530 O O . VAL A 1 67 ? 1.551 24.136 12.678 1.00 83.38 67 VAL A O 1
ATOM 533 N N . LEU A 1 68 ? -0.486 23.195 12.515 1.00 85.75 68 LEU A N 1
ATOM 534 C CA . LEU A 1 68 ? -1.204 24.454 12.327 1.00 85.75 68 LEU A CA 1
ATOM 535 C C . LEU A 1 68 ? -1.077 25.379 13.548 1.00 85.75 68 LEU A C 1
ATOM 537 O O . LEU A 1 68 ? -0.857 26.580 13.386 1.00 85.75 68 LEU A O 1
ATOM 541 N N . ALA A 1 69 ? -1.171 24.817 14.758 1.00 85.25 69 ALA A N 1
ATOM 542 C CA . ALA A 1 69 ? -0.993 25.541 16.013 1.00 85.25 69 ALA A CA 1
ATOM 543 C C . ALA A 1 69 ? 0.454 26.023 16.200 1.00 85.25 69 ALA A C 1
ATOM 545 O O . ALA A 1 69 ? 0.672 27.178 16.566 1.00 85.25 69 ALA A O 1
ATOM 546 N N . ALA A 1 70 ? 1.441 25.172 15.896 1.00 84.44 70 ALA A N 1
ATOM 547 C CA . ALA A 1 70 ? 2.855 25.527 15.967 1.00 84.44 70 ALA A CA 1
ATOM 548 C C . ALA A 1 70 ? 3.174 26.721 15.062 1.00 84.44 70 ALA A C 1
ATOM 550 O O . ALA A 1 70 ? 3.871 27.629 15.500 1.00 84.44 70 ALA A O 1
ATOM 551 N N . GLY A 1 71 ? 2.596 26.780 13.856 1.00 85.25 71 GLY A N 1
ATOM 552 C CA . GLY A 1 71 ? 2.785 27.883 12.909 1.00 85.25 71 GLY A CA 1
ATOM 553 C C . GLY A 1 71 ? 2.333 29.265 13.404 1.00 85.25 71 GLY A C 1
ATOM 554 O O . GLY A 1 71 ? 2.751 30.265 12.828 1.00 85.25 71 GLY A O 1
ATOM 555 N N . GLN A 1 72 ? 1.524 29.342 14.468 1.00 87.62 72 GLN A N 1
ATOM 556 C CA . GLN A 1 72 ? 1.066 30.611 15.054 1.00 87.62 72 GLN A CA 1
ATOM 557 C C . GLN A 1 72 ? 2.056 31.216 16.064 1.00 87.62 72 GLN A C 1
ATOM 559 O O . GLN A 1 72 ? 1.878 32.353 16.497 1.00 87.62 72 GLN A O 1
ATOM 564 N N . LEU A 1 73 ? 3.082 30.467 16.480 1.00 88.50 73 LEU A N 1
ATOM 565 C CA . LEU A 1 73 ? 4.056 30.921 17.473 1.00 88.50 73 LEU A CA 1
ATOM 566 C C . LEU A 1 73 ? 5.206 31.707 16.820 1.00 88.50 73 LEU A C 1
ATOM 568 O O . LEU A 1 73 ? 5.530 31.482 15.649 1.00 88.50 73 LEU A O 1
ATOM 572 N N . PRO A 1 74 ? 5.907 32.585 17.564 1.00 84.94 74 PRO A N 1
ATOM 573 C CA . PRO A 1 74 ? 7.206 33.092 17.134 1.00 84.94 74 PRO A CA 1
ATOM 574 C C . PRO A 1 74 ? 8.136 31.907 16.852 1.00 84.94 74 PRO A C 1
ATOM 576 O O . PRO A 1 74 ? 8.232 31.004 17.678 1.00 84.94 74 PRO A O 1
ATOM 579 N N . TRP A 1 75 ? 8.824 31.903 15.701 1.00 85.00 75 TRP A N 1
ATOM 580 C CA . TRP A 1 75 ? 9.662 30.772 15.237 1.00 85.00 75 TRP A CA 1
ATOM 581 C C . TRP A 1 75 ? 8.861 29.490 14.932 1.00 85.00 75 TRP A C 1
ATOM 583 O O . TRP A 1 75 ? 9.418 28.443 14.599 1.00 85.00 75 TRP A O 1
ATOM 593 N N . GLY A 1 76 ? 7.535 29.596 14.986 1.00 86.50 76 GLY A N 1
ATOM 594 C CA . GLY A 1 76 ? 6.576 28.527 14.797 1.00 86.50 76 GLY A CA 1
ATOM 595 C C . GLY A 1 76 ? 6.624 27.890 13.419 1.00 86.50 76 GLY A C 1
ATOM 596 O O . GLY A 1 76 ? 6.420 26.688 13.303 1.00 86.50 76 GLY A O 1
ATOM 597 N N . ALA A 1 77 ? 6.974 28.658 12.384 1.00 83.69 77 ALA A N 1
ATOM 598 C CA . ALA A 1 77 ? 7.141 28.142 11.027 1.00 83.69 77 ALA A CA 1
ATOM 599 C C . ALA A 1 77 ? 8.215 27.041 10.950 1.00 83.69 77 ALA A C 1
ATOM 601 O O . ALA A 1 77 ? 7.979 25.995 10.350 1.00 83.69 77 ALA A O 1
ATOM 602 N N . SER A 1 78 ? 9.360 27.229 11.612 1.00 86.69 78 SER A N 1
ATOM 603 C CA . SER A 1 78 ? 10.446 26.242 11.628 1.00 86.69 78 SER A CA 1
ATOM 604 C C . SER A 1 78 ? 10.056 24.984 12.410 1.00 86.69 78 SER A C 1
ATOM 606 O O . SER A 1 78 ? 10.360 23.866 11.996 1.00 86.69 78 SER A O 1
ATOM 608 N N . ILE A 1 79 ? 9.338 25.158 13.525 1.00 86.44 79 ILE A N 1
ATOM 609 C CA . ILE A 1 79 ? 8.818 24.049 14.340 1.00 86.44 79 ILE A CA 1
ATOM 610 C C . ILE A 1 79 ? 7.772 23.258 13.549 1.00 86.44 79 ILE A C 1
ATOM 612 O O . ILE A 1 79 ? 7.855 22.035 13.471 1.00 86.44 79 ILE A O 1
ATOM 616 N N . ALA A 1 80 ? 6.821 23.957 12.927 1.00 84.50 80 ALA A N 1
ATOM 617 C CA . ALA A 1 80 ? 5.788 23.375 12.083 1.00 84.50 80 ALA A CA 1
ATOM 618 C C . ALA A 1 80 ? 6.403 22.595 10.915 1.00 84.50 80 ALA A C 1
ATOM 620 O O . ALA A 1 80 ? 5.995 21.467 10.659 1.00 84.50 80 ALA A O 1
ATOM 621 N N . GLN A 1 81 ? 7.434 23.146 10.265 1.00 83.62 81 GLN A N 1
ATOM 622 C CA . GLN A 1 81 ? 8.144 22.474 9.179 1.00 83.62 81 GLN A CA 1
ATOM 623 C C . GLN A 1 81 ? 8.862 21.202 9.653 1.00 83.62 81 GLN A C 1
ATOM 625 O O . GLN A 1 81 ? 8.739 20.160 9.012 1.00 83.62 81 GLN A O 1
ATOM 630 N N . SER A 1 82 ? 9.568 21.253 10.788 1.00 85.56 82 SER A N 1
ATOM 631 C CA . SER A 1 82 ? 10.224 20.072 11.370 1.00 85.56 82 SER A CA 1
ATOM 632 C C . SER A 1 82 ? 9.214 18.978 11.738 1.00 85.56 82 SER A C 1
ATOM 634 O O . SER A 1 82 ? 9.401 17.808 11.397 1.00 85.56 82 SER A O 1
ATOM 636 N N . LEU A 1 83 ? 8.098 19.364 12.364 1.00 84.44 83 LEU A N 1
ATOM 637 C CA . LEU A 1 83 ? 7.018 18.446 12.716 1.00 84.44 83 LEU A CA 1
ATOM 638 C C . LEU A 1 83 ? 6.360 17.840 11.469 1.00 84.44 83 LEU A C 1
ATOM 640 O O . LEU A 1 83 ? 6.063 16.648 11.449 1.00 84.44 83 LEU A O 1
ATOM 644 N N . GLN A 1 84 ? 6.177 18.633 10.412 1.00 83.25 84 GLN A N 1
ATOM 645 C CA . GLN A 1 84 ? 5.624 18.164 9.146 1.00 83.25 84 GLN A CA 1
ATOM 646 C C . GLN A 1 84 ? 6.533 17.124 8.477 1.00 83.25 84 GLN A C 1
ATOM 648 O O . GLN A 1 84 ? 6.025 16.126 7.975 1.00 83.25 84 GLN A O 1
ATOM 653 N N . ILE A 1 85 ? 7.860 17.303 8.495 1.00 82.00 85 ILE A N 1
ATOM 654 C CA . ILE A 1 85 ? 8.805 16.316 7.942 1.00 82.00 85 ILE A CA 1
ATOM 655 C C . ILE A 1 85 ? 8.671 14.972 8.668 1.00 82.00 85 ILE A C 1
ATOM 657 O O . ILE A 1 85 ? 8.507 13.939 8.017 1.00 82.00 85 ILE A O 1
ATOM 661 N N . GLN A 1 86 ? 8.667 14.992 10.003 1.00 84.62 86 GLN A N 1
ATOM 662 C CA . GLN A 1 86 ? 8.518 13.782 10.821 1.00 84.62 86 GLN A CA 1
ATOM 663 C C . GLN A 1 86 ? 7.147 13.122 10.628 1.00 84.62 86 GLN A C 1
ATOM 665 O O . GLN A 1 86 ? 7.045 11.900 10.549 1.00 84.62 86 GLN A O 1
ATOM 670 N N . LEU A 1 87 ? 6.085 13.921 10.496 1.00 83.38 87 LEU A N 1
ATOM 671 C CA . LEU A 1 87 ? 4.748 13.414 10.200 1.00 83.38 87 LEU A CA 1
ATOM 672 C C . LEU A 1 87 ? 4.701 12.717 8.837 1.00 83.38 87 LEU A C 1
ATOM 674 O O . LEU A 1 87 ? 4.142 11.629 8.729 1.00 83.38 87 LEU A O 1
ATOM 678 N N . MET A 1 88 ? 5.302 13.311 7.805 1.00 79.69 88 MET A N 1
ATOM 679 C CA . MET A 1 88 ? 5.366 12.700 6.476 1.00 79.69 88 MET A CA 1
ATOM 680 C C . MET A 1 88 ? 6.178 11.402 6.481 1.00 79.69 88 MET A C 1
ATOM 682 O O . MET A 1 88 ? 5.812 10.451 5.794 1.00 79.69 88 MET A O 1
ATOM 686 N N . GLU A 1 89 ? 7.252 11.326 7.267 1.00 83.56 89 GLU A N 1
ATOM 687 C CA . GLU A 1 89 ? 7.995 10.080 7.474 1.00 83.56 89 GLU A CA 1
ATOM 688 C C . GLU A 1 89 ? 7.140 9.017 8.175 1.00 83.56 89 GLU A C 1
ATOM 690 O O . GLU A 1 89 ? 7.079 7.874 7.724 1.00 83.56 89 GLU A O 1
ATOM 695 N N . TRP A 1 90 ? 6.396 9.398 9.215 1.00 87.19 90 TRP A N 1
ATOM 696 C CA . TRP A 1 90 ? 5.466 8.494 9.885 1.00 87.19 90 TRP A CA 1
ATOM 697 C C . TRP A 1 90 ? 4.367 7.983 8.939 1.00 87.19 90 TRP A C 1
ATOM 699 O O . TRP A 1 90 ? 4.092 6.783 8.925 1.00 87.19 90 TRP A O 1
ATOM 709 N N . VAL A 1 91 ? 3.790 8.847 8.093 1.00 82.62 91 VAL A N 1
ATOM 710 C CA . VAL A 1 91 ? 2.803 8.445 7.070 1.00 82.62 91 VAL A CA 1
ATOM 711 C C . VAL A 1 91 ? 3.414 7.428 6.105 1.00 82.62 91 VAL A C 1
ATOM 713 O O . VAL A 1 91 ? 2.802 6.405 5.817 1.00 82.62 91 VAL A O 1
ATOM 716 N N . ARG A 1 92 ? 4.659 7.638 5.666 1.00 83.81 92 ARG A N 1
ATOM 717 C CA . ARG A 1 92 ? 5.378 6.668 4.824 1.00 83.81 92 ARG A CA 1
ATOM 718 C C . ARG A 1 92 ? 5.583 5.323 5.525 1.00 83.81 92 ARG A C 1
ATOM 720 O O . ARG A 1 92 ? 5.457 4.284 4.884 1.00 83.81 92 ARG A O 1
ATOM 727 N N . CYS A 1 93 ? 5.858 5.321 6.828 1.00 88.81 93 CYS A N 1
ATOM 728 C CA . CYS A 1 93 ? 5.948 4.099 7.632 1.00 88.81 93 CYS A CA 1
ATOM 729 C C . CYS A 1 93 ? 4.591 3.385 7.784 1.00 88.81 93 CYS A C 1
ATOM 731 O O . CYS A 1 93 ? 4.528 2.151 7.770 1.00 88.81 93 CYS A O 1
ATOM 733 N N . ALA A 1 94 ? 3.502 4.149 7.890 1.00 91.25 94 ALA A N 1
ATOM 734 C CA . ALA A 1 94 ? 2.141 3.628 7.973 1.00 91.25 94 ALA A CA 1
ATOM 735 C C . ALA A 1 94 ? 1.749 2.821 6.719 1.00 91.25 94 ALA A C 1
ATOM 737 O O . ALA A 1 94 ? 1.092 1.783 6.844 1.00 91.25 94 ALA A O 1
ATOM 738 N N . GLU A 1 95 ? 2.226 3.222 5.536 1.00 91.44 95 GLU A N 1
ATOM 739 C CA . GLU A 1 95 ? 2.012 2.494 4.275 1.00 91.44 95 GLU A CA 1
ATOM 740 C C . GLU A 1 95 ? 2.548 1.060 4.321 1.00 91.44 95 GLU A C 1
ATOM 742 O O . GLU A 1 95 ? 1.840 0.132 3.939 1.00 91.44 95 GLU A O 1
ATOM 747 N N . PHE A 1 96 ? 3.752 0.840 4.865 1.00 94.31 96 PHE A N 1
ATOM 748 C CA . PHE A 1 96 ? 4.315 -0.512 4.987 1.00 94.31 96 PHE A CA 1
ATOM 749 C C . PHE A 1 96 ? 3.484 -1.398 5.919 1.00 94.31 96 PHE A C 1
ATOM 751 O O . PHE A 1 96 ? 3.368 -2.603 5.703 1.00 94.31 96 PHE A O 1
ATOM 758 N N . THR A 1 97 ? 2.872 -0.816 6.952 1.00 94.44 97 THR A N 1
ATOM 759 C CA . THR A 1 97 ? 1.957 -1.553 7.836 1.00 94.44 97 THR A CA 1
ATOM 760 C C . THR A 1 97 ? 0.694 -1.978 7.084 1.00 94.44 97 THR A C 1
ATOM 762 O O . THR A 1 97 ? 0.241 -3.116 7.219 1.00 94.44 97 THR A O 1
ATOM 765 N N . CYS A 1 98 ? 0.156 -1.096 6.244 1.00 95.44 98 CYS A N 1
ATOM 766 C CA . CYS A 1 98 ? -1.039 -1.367 5.449 1.00 95.44 98 CYS A CA 1
ATOM 767 C C . CYS A 1 98 ? -0.757 -2.345 4.296 1.00 95.44 98 CYS A C 1
ATOM 769 O O . CYS A 1 98 ? -1.570 -3.224 4.020 1.00 95.44 98 CYS A O 1
ATOM 771 N N . ASP A 1 99 ? 0.435 -2.306 3.699 1.00 96.69 99 ASP A N 1
ATOM 772 C CA . ASP A 1 99 ? 0.875 -3.307 2.721 1.00 96.69 99 ASP A CA 1
ATOM 773 C C . ASP A 1 99 ? 0.979 -4.705 3.328 1.00 96.69 99 ASP A C 1
ATOM 775 O O . ASP A 1 99 ? 0.571 -5.691 2.712 1.00 96.69 99 ASP A O 1
ATOM 779 N N . ARG A 1 100 ? 1.457 -4.810 4.572 1.00 96.38 100 ARG A N 1
ATOM 780 C CA . ARG A 1 100 ? 1.457 -6.081 5.308 1.00 96.38 100 ARG A CA 1
ATOM 781 C C . ARG A 1 100 ? 0.036 -6.585 5.554 1.00 96.38 100 ARG A C 1
ATOM 783 O O . ARG A 1 100 ? -0.206 -7.783 5.423 1.00 96.38 100 ARG A O 1
ATOM 790 N N . ALA A 1 101 ? -0.918 -5.697 5.848 1.00 96.06 101 ALA A N 1
ATOM 791 C CA . ALA A 1 101 ? -2.332 -6.066 5.947 1.00 96.06 101 ALA A CA 1
ATOM 792 C C . ALA A 1 101 ? -2.879 -6.594 4.607 1.00 96.06 101 ALA A C 1
ATOM 794 O O . ALA A 1 101 ? -3.554 -7.627 4.587 1.00 96.06 101 ALA A O 1
ATOM 795 N N . ALA A 1 102 ? -2.520 -5.955 3.489 1.00 97.38 102 ALA A N 1
ATOM 796 C CA . ALA A 1 102 ? -2.861 -6.431 2.150 1.00 97.38 102 ALA A CA 1
ATOM 797 C C . ALA A 1 102 ? -2.270 -7.817 1.853 1.00 97.38 102 ALA A C 1
ATOM 799 O O . ALA A 1 102 ? -2.978 -8.701 1.362 1.00 97.38 102 ALA A O 1
ATOM 800 N N . LEU A 1 103 ? -1.005 -8.053 2.214 1.00 97.19 103 LEU A N 1
ATOM 801 C CA . LEU A 1 103 ? -0.364 -9.357 2.047 1.00 97.19 103 LEU A CA 1
ATOM 802 C C . LEU A 1 103 ? -0.981 -10.437 2.949 1.00 97.19 103 LEU A C 1
ATOM 804 O O . LEU A 1 103 ? -1.129 -11.581 2.531 1.00 97.19 103 LEU A O 1
ATOM 808 N N . LEU A 1 104 ? -1.387 -10.109 4.175 1.00 95.31 104 LEU A N 1
ATOM 809 C CA . LEU A 1 104 ? -2.076 -11.064 5.053 1.00 95.31 104 LEU A CA 1
ATOM 810 C C . LEU A 1 104 ? -3.458 -11.466 4.520 1.00 95.31 104 LEU A C 1
ATOM 812 O O . LEU A 1 104 ? -3.908 -12.587 4.765 1.00 95.31 104 LEU A O 1
ATOM 816 N N . ALA A 1 105 ? -4.137 -10.557 3.818 1.00 95.00 105 ALA A N 1
ATOM 817 C CA . ALA A 1 105 ? -5.454 -10.809 3.243 1.00 95.00 105 ALA A CA 1
ATOM 818 C C . ALA A 1 105 ? -5.396 -11.573 1.915 1.00 95.00 105 ALA A C 1
ATOM 820 O O . ALA A 1 105 ? -6.281 -12.381 1.652 1.00 95.00 105 ALA A O 1
ATOM 821 N N . THR A 1 106 ? -4.384 -11.307 1.087 1.00 96.19 106 THR A N 1
ATOM 822 C CA . THR A 1 106 ? -4.212 -11.940 -0.236 1.00 96.19 106 THR A CA 1
ATOM 823 C C . THR A 1 106 ? -3.348 -13.194 -0.195 1.00 96.19 106 THR A C 1
ATOM 82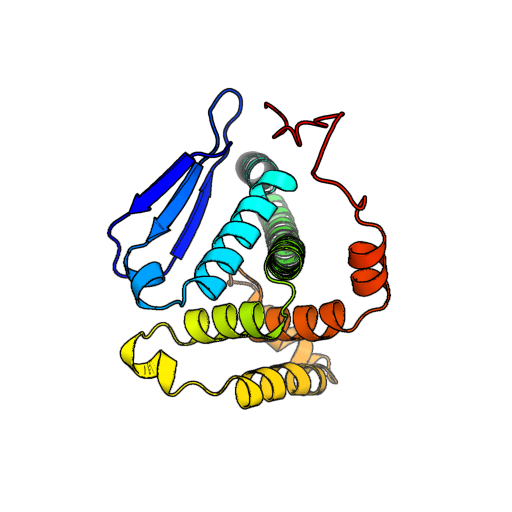5 O O . THR A 1 106 ? -3.446 -14.033 -1.077 1.00 96.19 106 THR A O 1
ATOM 828 N N . GLN A 1 107 ? -2.483 -13.318 0.814 1.00 95.25 107 GLN A N 1
ATOM 829 C CA . GLN A 1 107 ? -1.485 -14.381 0.952 1.00 95.25 107 GLN A CA 1
ATOM 830 C C . GLN A 1 107 ? -0.547 -14.542 -0.256 1.00 95.25 107 GLN A C 1
ATOM 832 O O . GLN A 1 107 ? 0.106 -15.570 -0.414 1.00 95.25 107 GLN A O 1
ATOM 837 N N . ASN A 1 108 ? -0.449 -13.510 -1.098 1.00 95.44 108 ASN A N 1
ATOM 838 C CA . ASN A 1 108 ? 0.358 -13.528 -2.306 1.00 95.44 108 ASN A CA 1
ATOM 839 C C . ASN A 1 108 ? 1.079 -12.178 -2.494 1.00 95.44 108 ASN A C 1
ATOM 841 O O . ASN A 1 108 ? 0.450 -11.188 -2.881 1.00 95.44 108 ASN A O 1
ATOM 845 N N . PRO A 1 109 ? 2.408 -12.107 -2.275 1.00 94.88 109 PRO A N 1
ATOM 846 C CA . PRO A 1 109 ? 3.161 -10.855 -2.401 1.00 94.88 109 PRO A CA 1
ATOM 847 C C . PRO A 1 109 ? 3.160 -10.305 -3.828 1.00 94.88 109 PRO A C 1
ATOM 849 O O . PRO A 1 109 ? 3.241 -9.091 -4.020 1.00 94.88 109 PRO A O 1
ATOM 852 N N . ARG A 1 110 ? 2.986 -11.170 -4.838 1.00 95.44 110 ARG A N 1
ATOM 853 C CA . ARG A 1 110 ? 2.922 -10.750 -6.242 1.00 95.44 110 ARG A CA 1
ATOM 854 C C . ARG A 1 110 ? 1.657 -9.949 -6.544 1.00 95.44 110 ARG A C 1
ATOM 856 O O . ARG A 1 110 ? 1.715 -9.067 -7.392 1.00 95.44 110 ARG A O 1
ATOM 863 N N . VAL A 1 111 ? 0.552 -10.190 -5.833 1.00 97.31 111 VAL A N 1
ATOM 864 C CA . VAL A 1 111 ? -0.691 -9.410 -5.987 1.00 97.31 111 VAL A CA 1
ATOM 865 C C . VAL A 1 111 ? -0.475 -7.980 -5.513 1.00 97.31 111 VAL A C 1
ATOM 867 O O . VAL A 1 111 ? -0.746 -7.038 -6.251 1.00 97.31 111 VAL A O 1
ATOM 870 N N . VAL A 1 112 ? 0.072 -7.808 -4.308 1.00 96.94 112 VAL A N 1
ATOM 871 C CA . VAL A 1 112 ? 0.350 -6.479 -3.742 1.00 96.94 112 VAL A CA 1
ATOM 872 C C . VAL A 1 112 ? 1.366 -5.726 -4.610 1.00 96.94 112 VAL A C 1
ATOM 874 O O . VAL A 1 112 ? 1.158 -4.558 -4.937 1.00 96.94 112 VAL A O 1
ATOM 877 N N . ALA A 1 113 ? 2.424 -6.400 -5.072 1.00 95.38 113 ALA A N 1
ATOM 878 C CA . ALA A 1 113 ? 3.388 -5.808 -5.998 1.00 95.38 113 ALA A CA 1
ATOM 879 C C . ALA A 1 113 ? 2.756 -5.433 -7.356 1.00 95.38 113 ALA A C 1
ATOM 881 O O . ALA A 1 113 ? 3.073 -4.376 -7.904 1.00 95.38 113 ALA A O 1
ATOM 882 N N . SER A 1 114 ? 1.829 -6.247 -7.875 1.00 95.88 114 SER A N 1
ATOM 883 C CA . SER A 1 114 ? 1.073 -5.948 -9.099 1.00 95.88 114 SER A CA 1
ATOM 884 C C . SER A 1 114 ? 0.195 -4.705 -8.940 1.00 95.88 114 SER A C 1
ATOM 886 O O . SER A 1 114 ? 0.199 -3.847 -9.823 1.00 95.88 114 SER A O 1
ATOM 888 N N . VAL A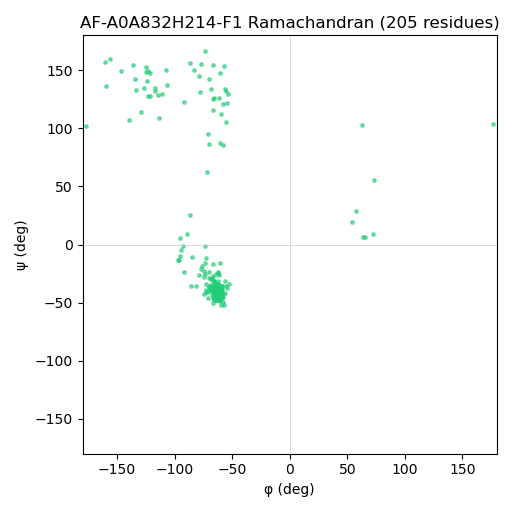 1 115 ? -0.484 -4.541 -7.796 1.00 95.88 115 VAL A N 1
ATOM 889 C CA . VAL A 1 115 ? -1.244 -3.318 -7.478 1.00 95.88 115 VAL A CA 1
ATOM 890 C C . VAL A 1 115 ? -0.341 -2.091 -7.537 1.00 95.88 115 VAL A C 1
ATOM 892 O O . VAL A 1 115 ? -0.653 -1.138 -8.248 1.00 95.88 115 VAL A O 1
ATOM 895 N N . LEU A 1 116 ? 0.800 -2.122 -6.844 1.00 94.62 116 LEU A N 1
ATOM 896 C CA . LEU A 1 116 ? 1.751 -1.006 -6.815 1.00 94.62 116 LEU A CA 1
ATOM 897 C C . LEU A 1 116 ? 2.274 -0.661 -8.216 1.00 94.62 116 LEU A C 1
ATOM 899 O O . LEU A 1 116 ? 2.347 0.513 -8.579 1.00 94.62 116 LEU A O 1
ATOM 903 N N . MET A 1 117 ? 2.586 -1.678 -9.021 1.00 94.38 117 MET A N 1
ATOM 904 C CA . MET A 1 117 ? 3.023 -1.516 -10.407 1.00 94.38 117 MET A CA 1
ATOM 905 C C . MET A 1 117 ? 1.928 -0.892 -11.284 1.00 94.38 117 MET A C 1
ATOM 907 O O . MET A 1 117 ? 2.194 0.055 -12.025 1.00 94.38 117 MET A O 1
ATOM 911 N N . LYS A 1 118 ? 0.691 -1.394 -11.207 1.00 94.38 118 LYS A N 1
ATOM 912 C CA . LYS A 1 118 ? -0.437 -0.888 -12.002 1.00 94.38 118 LYS A CA 1
ATOM 913 C C . LYS A 1 118 ? -0.833 0.525 -11.601 1.00 94.38 118 LYS A C 1
ATOM 915 O O . LYS A 1 118 ? -1.117 1.327 -12.483 1.00 94.38 118 LYS A O 1
ATOM 920 N N . LEU A 1 119 ? -0.800 0.855 -10.311 1.00 91.12 119 LEU A N 1
ATOM 921 C CA . LEU A 1 119 ? -1.028 2.217 -9.825 1.00 91.12 119 LEU A CA 1
ATOM 922 C C . LEU A 1 119 ? 0.064 3.183 -10.297 1.00 91.12 119 LEU A C 1
ATOM 924 O O . LEU A 1 119 ? -0.251 4.305 -10.681 1.00 91.12 119 LEU A O 1
ATOM 928 N N . ALA A 1 120 ? 1.324 2.738 -10.338 1.00 88.25 120 ALA A N 1
ATOM 929 C CA . ALA A 1 120 ? 2.417 3.526 -10.905 1.00 88.25 120 ALA A CA 1
ATOM 930 C C . ALA A 1 120 ? 2.271 3.723 -12.427 1.00 88.25 120 ALA A C 1
ATOM 932 O O . ALA A 1 120 ? 2.590 4.792 -12.940 1.00 88.25 120 ALA A O 1
ATOM 933 N N . GLY A 1 121 ? 1.784 2.705 -13.149 1.00 84.94 121 GLY A N 1
ATOM 934 C CA . GLY A 1 121 ? 1.546 2.763 -14.596 1.00 84.94 121 GLY A CA 1
ATOM 935 C C . GLY A 1 121 ? 0.257 3.492 -15.004 1.00 84.94 121 GLY A C 1
ATOM 936 O O . GLY A 1 121 ? 0.173 4.011 -16.114 1.00 84.94 121 GLY A O 1
ATOM 937 N N . GLY A 1 122 ? -0.751 3.525 -14.129 1.00 78.25 122 GLY A N 1
ATOM 938 C CA . GLY A 1 122 ? -1.955 4.359 -14.212 1.00 78.25 122 GLY A CA 1
ATOM 939 C C . GLY A 1 122 ? -2.897 4.115 -15.399 1.00 78.25 122 GLY A C 1
ATOM 940 O O . GLY A 1 122 ? -3.836 4.886 -15.582 1.00 78.25 122 GLY A O 1
ATOM 941 N N . SER A 1 123 ? -2.671 3.087 -16.222 1.00 88.06 123 SER A N 1
ATOM 942 C CA . SER A 1 123 ? -3.367 2.916 -17.503 1.00 88.06 123 SER A CA 1
ATOM 943 C C . SER A 1 123 ? -3.978 1.518 -17.658 1.00 88.06 123 SER A C 1
ATOM 945 O O . SER A 1 123 ? -3.231 0.547 -17.808 1.00 88.06 123 SER A O 1
ATOM 947 N N . PRO A 1 124 ? -5.322 1.395 -17.711 1.00 87.38 124 PRO A N 1
ATOM 948 C CA . PRO A 1 124 ? -5.993 0.115 -17.955 1.00 87.38 124 PRO A CA 1
ATOM 949 C C . PRO A 1 124 ? -5.589 -0.534 -19.285 1.00 87.38 124 PRO A C 1
ATOM 951 O O . PRO A 1 124 ? -5.425 -1.748 -19.368 1.00 87.38 124 PRO A O 1
ATOM 954 N N . THR A 1 125 ? -5.353 0.270 -20.328 1.00 89.75 125 THR A N 1
ATOM 955 C CA . THR A 1 125 ? -4.965 -0.228 -21.659 1.00 89.75 125 THR A CA 1
ATOM 956 C C . THR A 1 125 ? -3.526 -0.735 -21.716 1.00 89.75 125 THR A C 1
ATOM 958 O O . THR A 1 125 ? -3.201 -1.571 -22.561 1.00 89.75 125 THR A O 1
ATOM 961 N N . LEU A 1 126 ? -2.655 -0.245 -20.830 1.00 90.56 126 LEU A N 1
ATOM 962 C CA . LEU A 1 126 ? -1.271 -0.704 -20.712 1.00 90.56 126 LEU A CA 1
ATOM 963 C C . LEU A 1 126 ? -1.085 -1.750 -19.612 1.00 90.56 126 LEU A C 1
ATOM 965 O O . LEU A 1 126 ? -0.052 -2.411 -19.608 1.00 90.56 126 LEU A O 1
ATOM 969 N N . ALA A 1 127 ? -2.062 -1.943 -18.723 1.00 90.75 127 ALA A N 1
ATOM 970 C CA . ALA A 1 127 ? -1.953 -2.835 -17.569 1.00 90.75 127 ALA A CA 1
ATOM 971 C C . ALA A 1 127 ? -1.551 -4.269 -17.950 1.00 90.75 127 ALA A C 1
ATOM 973 O O . ALA A 1 127 ? -0.746 -4.881 -17.255 1.00 90.75 127 ALA A O 1
ATOM 974 N N . SER A 1 128 ? -2.048 -4.784 -19.080 1.00 88.88 128 SER A N 1
ATOM 975 C CA . SER A 1 128 ? -1.697 -6.115 -19.602 1.00 88.88 128 SER A CA 1
ATOM 976 C C . SER A 1 128 ? -0.292 -6.205 -20.209 1.00 88.88 128 SER A C 1
ATOM 978 O O . SER A 1 128 ? 0.217 -7.303 -20.411 1.00 88.88 128 SER A O 1
ATOM 980 N N . LYS A 1 129 ? 0.337 -5.064 -20.510 1.00 91.75 129 LYS A N 1
ATOM 981 C CA . LYS A 1 129 ? 1.695 -4.967 -21.066 1.00 91.75 129 LYS A CA 1
ATOM 982 C C . LYS A 1 129 ? 2.760 -4.756 -19.988 1.00 91.75 129 LYS A C 1
ATOM 984 O O . LYS A 1 129 ? 3.947 -4.795 -20.302 1.00 91.75 129 LYS A O 1
AT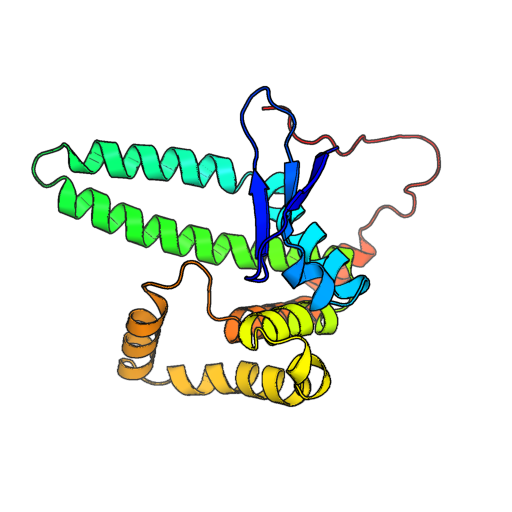OM 989 N N . LEU A 1 130 ? 2.355 -4.485 -18.746 1.00 92.50 130 LEU A N 1
ATOM 990 C CA . LEU A 1 130 ? 3.280 -4.307 -17.632 1.00 92.50 130 LEU A CA 1
ATOM 991 C C . LEU A 1 130 ? 3.922 -5.647 -17.255 1.00 92.50 130 LEU A C 1
ATOM 993 O O . LEU A 1 130 ? 3.272 -6.691 -17.272 1.00 92.50 130 LEU A O 1
ATOM 997 N N . ASN A 1 131 ? 5.203 -5.609 -16.891 1.00 93.94 131 ASN A N 1
ATOM 998 C CA . ASN A 1 131 ? 5.968 -6.791 -16.514 1.00 93.94 131 ASN A CA 1
ATOM 999 C C . ASN A 1 131 ? 6.341 -6.722 -15.030 1.00 93.94 131 ASN A C 1
ATOM 1001 O O . ASN A 1 131 ? 7.197 -5.933 -14.624 1.00 93.94 131 ASN A O 1
ATOM 1005 N N . LEU A 1 132 ? 5.702 -7.579 -14.232 1.00 92.69 132 LEU A N 1
ATOM 1006 C CA . LEU A 1 132 ? 5.906 -7.622 -12.788 1.00 92.69 132 LEU A CA 1
ATOM 1007 C C . LEU A 1 132 ? 7.323 -8.063 -12.404 1.00 92.69 132 LEU A C 1
ATOM 1009 O O . LEU A 1 132 ? 7.887 -7.529 -11.453 1.00 92.69 132 LEU A O 1
ATOM 1013 N N . ASP A 1 133 ? 7.919 -9.004 -13.136 1.00 93.44 133 ASP A N 1
ATOM 1014 C CA . ASP A 1 133 ? 9.281 -9.466 -12.856 1.00 93.44 133 ASP A CA 1
ATOM 1015 C C . ASP A 1 133 ? 10.307 -8.357 -13.088 1.00 93.44 133 ASP A C 1
ATOM 1017 O O . ASP A 1 133 ? 11.207 -8.175 -12.269 1.00 93.44 133 ASP A O 1
ATOM 1021 N N . ALA A 1 134 ? 10.134 -7.568 -14.153 1.00 92.19 134 ALA A N 1
ATOM 1022 C CA . ALA A 1 134 ? 10.964 -6.398 -14.424 1.00 92.19 134 ALA A CA 1
ATOM 1023 C C . ALA A 1 134 ? 10.795 -5.322 -13.340 1.00 92.19 134 ALA A C 1
ATOM 1025 O O . ALA A 1 134 ? 11.783 -4.759 -12.872 1.00 92.19 134 ALA A O 1
ATOM 1026 N N . PHE A 1 135 ? 9.560 -5.079 -12.889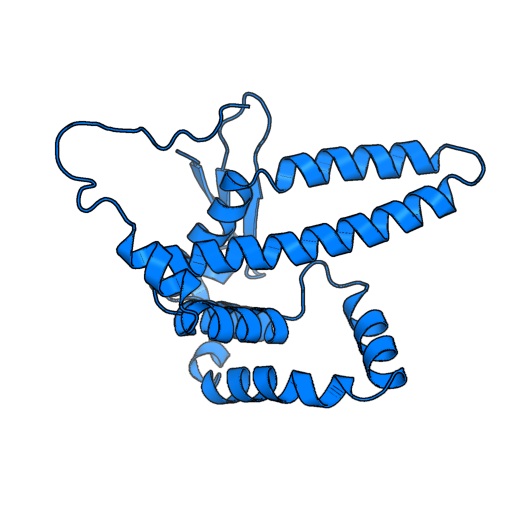 1.00 90.69 135 PHE A N 1
ATOM 1027 C CA . PHE A 1 135 ? 9.280 -4.142 -11.799 1.00 90.69 135 PHE A CA 1
ATOM 1028 C C . PHE A 1 135 ? 9.923 -4.585 -10.473 1.00 90.69 135 PHE A C 1
ATOM 1030 O O . PHE A 1 135 ? 10.555 -3.782 -9.788 1.00 90.69 135 PHE A O 1
ATOM 1037 N N . LEU A 1 136 ? 9.844 -5.875 -10.132 1.00 89.31 136 LEU A N 1
ATOM 1038 C CA . LEU A 1 136 ? 10.507 -6.434 -8.949 1.00 89.31 136 LEU A CA 1
ATOM 1039 C C . LEU A 1 136 ? 12.037 -6.450 -9.086 1.00 89.31 136 LEU A C 1
ATOM 1041 O O . LEU A 1 136 ? 12.746 -6.238 -8.105 1.00 89.31 136 LEU A O 1
ATOM 1045 N N . ALA A 1 137 ? 12.570 -6.677 -10.289 1.00 89.56 137 ALA A N 1
ATOM 1046 C CA . ALA A 1 137 ? 14.003 -6.564 -10.548 1.00 89.56 137 ALA A CA 1
ATOM 1047 C C . ALA A 1 137 ? 14.496 -5.124 -10.337 1.00 89.56 137 ALA A C 1
ATOM 1049 O O . ALA A 1 137 ? 15.504 -4.924 -9.663 1.00 89.56 137 ALA A O 1
ATOM 1050 N N . GLN A 1 138 ? 13.743 -4.125 -10.813 1.00 85.38 138 GLN A N 1
ATOM 1051 C CA . GLN A 1 138 ? 14.008 -2.713 -10.529 1.00 85.38 138 GLN A CA 1
ATOM 1052 C C . GLN A 1 138 ? 13.944 -2.417 -9.023 1.00 85.38 138 GLN A C 1
ATOM 1054 O O . GLN A 1 138 ? 14.763 -1.659 -8.509 1.00 85.38 138 GLN A O 1
ATOM 1059 N N . ALA A 1 139 ? 13.006 -3.043 -8.308 1.00 82.19 139 ALA A N 1
ATOM 1060 C CA . ALA A 1 139 ? 12.873 -2.914 -6.860 1.00 82.19 139 ALA A CA 1
ATOM 1061 C C . ALA A 1 139 ? 14.060 -3.457 -6.069 1.00 82.19 139 ALA A C 1
ATOM 1063 O O . ALA A 1 139 ? 14.447 -2.849 -5.073 1.00 82.19 139 ALA A O 1
ATOM 1064 N N . ARG A 1 140 ? 14.669 -4.548 -6.536 1.00 81.31 140 ARG A N 1
ATOM 1065 C CA . ARG A 1 140 ? 15.893 -5.106 -5.947 1.00 81.31 140 ARG A CA 1
ATOM 1066 C C . ARG A 1 140 ? 17.129 -4.270 -6.282 1.00 81.31 140 ARG A C 1
ATOM 1068 O O . ARG A 1 140 ? 17.912 -3.979 -5.390 1.00 81.31 140 ARG A O 1
ATOM 1075 N N . ALA A 1 141 ? 17.256 -3.808 -7.526 1.00 80.75 141 ALA A N 1
ATOM 1076 C CA . ALA A 1 141 ? 18.372 -2.956 -7.957 1.00 80.75 141 ALA A CA 1
ATOM 1077 C C . ALA A 1 141 ? 18.376 -1.564 -7.295 1.00 80.75 141 ALA A C 1
ATOM 1079 O O . ALA A 1 141 ? 19.383 -0.861 -7.314 1.00 80.75 141 ALA A O 1
ATOM 1080 N N . TYR A 1 142 ? 17.254 -1.143 -6.705 1.00 71.31 142 TYR A N 1
ATOM 1081 C CA . TYR A 1 142 ? 17.171 0.122 -5.980 1.00 71.31 142 TYR A CA 1
ATOM 1082 C C . TYR A 1 142 ? 18.114 0.183 -4.760 1.00 71.31 142 TYR A C 1
ATOM 1084 O O . TYR A 1 142 ? 18.515 1.280 -4.369 1.00 71.31 142 TYR A O 1
ATOM 1092 N N . ASP A 1 143 ? 18.500 -0.964 -4.185 1.00 64.31 143 ASP A N 1
ATOM 1093 C CA . ASP A 1 143 ? 19.457 -1.042 -3.067 1.00 64.31 143 ASP A CA 1
ATOM 1094 C C . ASP A 1 143 ? 20.874 -0.610 -3.483 1.00 64.31 143 ASP A C 1
ATOM 1096 O O . ASP A 1 143 ? 21.592 0.019 -2.703 1.00 64.31 143 ASP A O 1
ATOM 1100 N N . ASP A 1 144 ? 21.243 -0.843 -4.744 1.00 66.56 144 ASP A N 1
ATOM 1101 C CA . ASP A 1 144 ? 22.584 -0.554 -5.260 1.00 66.56 144 ASP A CA 1
ATOM 1102 C C . ASP A 1 144 ? 22.809 0.947 -5.523 1.00 66.56 144 ASP A C 1
ATOM 1104 O O . ASP A 1 144 ? 23.948 1.411 -5.586 1.00 66.56 144 ASP A O 1
ATOM 1108 N N . ILE A 1 145 ? 21.729 1.731 -5.640 1.00 62.81 145 ILE A N 1
ATOM 1109 C CA . ILE A 1 145 ? 21.778 3.184 -5.889 1.00 62.81 145 ILE A CA 1
ATOM 1110 C C . ILE A 1 145 ? 22.211 3.956 -4.625 1.00 62.81 145 ILE A C 1
ATOM 1112 O O . ILE A 1 145 ? 22.724 5.071 -4.723 1.00 62.81 145 ILE A O 1
ATOM 1116 N N . SER A 1 146 ? 22.032 3.379 -3.430 1.00 54.78 146 SER A N 1
ATOM 1117 C CA . SER A 1 146 ? 22.263 4.057 -2.141 1.00 54.78 146 SER A CA 1
ATOM 1118 C C . SER A 1 146 ? 23.679 3.954 -1.566 1.00 54.78 146 SER A C 1
ATOM 1120 O O . SER A 1 146 ? 23.899 4.362 -0.428 1.00 54.78 146 SER A O 1
ATOM 1122 N N . ASN A 1 147 ? 24.652 3.437 -2.319 1.00 59.16 147 ASN A N 1
ATOM 1123 C CA . ASN A 1 147 ? 25.982 3.169 -1.761 1.00 59.16 147 ASN A CA 1
ATOM 1124 C C . ASN A 1 147 ? 26.835 4.427 -1.491 1.00 59.16 147 ASN A C 1
ATOM 1126 O O . ASN A 1 147 ? 27.816 4.325 -0.759 1.00 59.16 147 ASN A O 1
ATOM 1130 N N . ASP A 1 148 ? 26.429 5.609 -1.978 1.00 69.56 148 ASP A N 1
ATOM 1131 C CA . ASP A 1 148 ? 27.118 6.885 -1.736 1.00 69.56 148 ASP A CA 1
ATOM 1132 C C . ASP A 1 148 ? 26.191 7.958 -1.130 1.00 69.56 148 ASP A C 1
ATOM 1134 O O . ASP A 1 148 ? 25.002 8.042 -1.447 1.00 69.56 148 ASP A O 1
ATOM 1138 N N . GLN A 1 149 ? 26.754 8.854 -0.305 1.00 64.00 149 GLN A N 1
ATOM 1139 C CA . GLN A 1 149 ? 26.023 9.928 0.401 1.00 64.00 149 GLN A CA 1
ATOM 1140 C C . GLN A 1 149 ? 25.221 10.854 -0.534 1.00 64.00 149 GLN A C 1
ATOM 1142 O O . GLN A 1 149 ? 24.163 11.356 -0.155 1.00 64.00 149 GLN A O 1
ATOM 1147 N N . ILE A 1 150 ? 25.698 11.063 -1.765 1.00 68.69 150 ILE A N 1
ATOM 1148 C CA . ILE A 1 150 ? 25.002 11.861 -2.787 1.00 68.69 150 ILE A CA 1
ATOM 1149 C C . ILE A 1 150 ? 23.748 11.129 -3.289 1.00 68.69 150 ILE A C 1
ATOM 1151 O O . ILE A 1 150 ? 22.722 11.767 -3.522 1.00 68.69 150 ILE A O 1
ATOM 1155 N N . GLY A 1 151 ? 23.808 9.799 -3.413 1.00 66.44 151 GLY A N 1
ATOM 1156 C CA . GLY A 1 151 ? 22.673 8.965 -3.811 1.00 66.44 151 GLY A CA 1
ATOM 1157 C C . GLY A 1 151 ? 21.547 8.998 -2.778 1.00 66.44 151 GLY A C 1
ATOM 1158 O O . GLY A 1 151 ? 20.387 9.197 -3.140 1.00 66.44 151 GLY A O 1
ATOM 1159 N N . GLU A 1 152 ? 21.883 8.906 -1.488 1.00 67.31 152 GLU A N 1
ATOM 1160 C CA . GLU A 1 152 ? 20.900 9.036 -0.403 1.00 67.31 152 GLU A CA 1
ATOM 1161 C C . GLU A 1 152 ? 20.305 10.450 -0.311 1.00 67.31 152 GLU A C 1
ATOM 1163 O O . GLU A 1 152 ? 19.088 10.597 -0.187 1.00 67.31 152 GLU A O 1
ATOM 1168 N N . LEU A 1 153 ? 21.115 11.5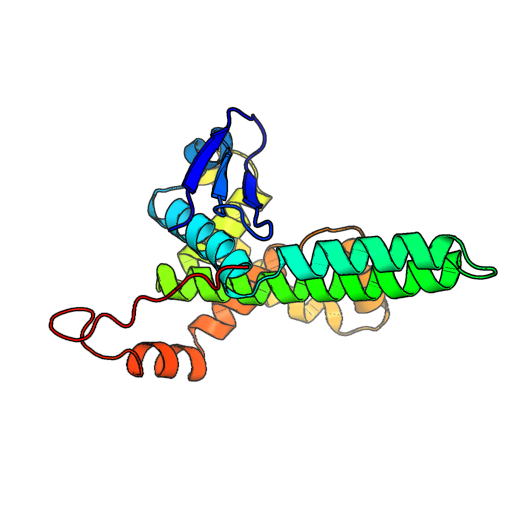02 -0.477 1.00 68.06 153 LEU A N 1
ATOM 1169 C CA . LEU A 1 153 ? 20.612 12.880 -0.504 1.00 68.06 153 LEU A CA 1
ATOM 1170 C C . LEU A 1 153 ? 19.651 13.121 -1.681 1.00 68.06 153 LEU A C 1
ATOM 1172 O O . LEU A 1 153 ? 18.587 13.718 -1.507 1.00 68.06 153 LEU A O 1
ATOM 1176 N N . LEU A 1 154 ? 19.996 12.639 -2.877 1.00 64.56 154 LEU A N 1
ATOM 1177 C CA . LEU A 1 154 ? 19.159 12.776 -4.071 1.00 64.56 154 LEU A CA 1
ATOM 1178 C C . LEU A 1 154 ? 17.834 12.020 -3.910 1.00 64.56 154 LEU A C 1
ATOM 1180 O O . LEU A 1 154 ? 16.764 12.544 -4.223 1.00 64.56 154 LEU A O 1
ATOM 1184 N N . LYS A 1 155 ? 17.893 10.808 -3.359 1.00 68.81 155 LYS A N 1
ATOM 1185 C CA . LYS A 1 155 ? 16.725 9.991 -3.029 1.00 68.81 155 LYS A CA 1
ATOM 1186 C C . LYS A 1 155 ? 15.814 10.676 -2.012 1.00 68.81 155 LYS A C 1
ATOM 1188 O O . LYS A 1 155 ? 14.600 10.716 -2.219 1.00 68.81 155 LYS A O 1
ATOM 1193 N N . GLN A 1 156 ? 16.370 11.269 -0.958 1.00 66.94 156 GLN A N 1
ATOM 1194 C CA . GLN A 1 156 ? 15.598 12.063 -0.000 1.00 66.94 156 GLN A CA 1
ATOM 1195 C C . GLN A 1 156 ? 14.943 13.272 -0.677 1.00 66.94 156 GLN A C 1
ATOM 1197 O O . GLN A 1 156 ? 13.743 13.478 -0.515 1.00 66.94 156 GLN A O 1
ATOM 1202 N N . ALA A 1 157 ? 15.678 14.017 -1.507 1.00 63.09 157 ALA A N 1
ATOM 1203 C CA . ALA A 1 157 ? 15.145 15.178 -2.218 1.00 63.09 157 ALA A CA 1
ATOM 1204 C C . ALA A 1 157 ? 13.991 14.816 -3.174 1.00 63.09 157 ALA A C 1
ATOM 1206 O O . ALA A 1 157 ? 12.960 15.487 -3.180 1.00 63.09 157 ALA A O 1
ATOM 1207 N N . MET A 1 158 ? 14.124 13.727 -3.939 1.00 63.16 158 MET A N 1
ATOM 1208 C CA . MET A 1 158 ? 13.091 13.269 -4.879 1.00 63.16 158 MET A CA 1
ATOM 1209 C C . MET A 1 158 ? 11.844 12.714 -4.182 1.00 63.16 158 MET A C 1
ATOM 1211 O O . MET A 1 158 ? 10.746 12.787 -4.729 1.00 63.16 158 MET A O 1
ATOM 1215 N N . THR A 1 159 ? 11.997 12.152 -2.982 1.00 62.88 159 THR A N 1
ATOM 1216 C CA . THR A 1 159 ? 10.889 11.533 -2.239 1.00 62.88 159 THR A CA 1
ATOM 1217 C C . THR A 1 159 ? 10.247 12.465 -1.214 1.00 62.88 159 THR A C 1
ATOM 1219 O O . THR A 1 159 ? 9.135 12.185 -0.765 1.00 62.88 159 THR A O 1
ATOM 1222 N N . ALA A 1 160 ? 10.882 13.600 -0.888 1.00 57.19 160 ALA A N 1
ATOM 1223 C CA . ALA A 1 160 ? 10.440 14.533 0.149 1.00 57.19 160 ALA A CA 1
ATOM 1224 C C . ALA A 1 160 ? 9.001 15.034 -0.051 1.00 57.19 160 ALA A C 1
ATOM 1226 O O . ALA A 1 160 ? 8.275 15.196 0.929 1.00 57.19 160 ALA A O 1
ATOM 1227 N N . GLN A 1 161 ? 8.584 15.236 -1.304 1.00 52.62 161 GLN A N 1
ATOM 1228 C CA . GLN A 1 161 ? 7.256 15.751 -1.662 1.00 52.62 161 GLN A CA 1
ATOM 1229 C C . GLN A 1 161 ? 6.227 14.654 -1.969 1.00 52.62 161 GLN A C 1
ATOM 1231 O O . GLN A 1 161 ? 5.055 14.958 -2.187 1.00 52.62 161 GLN A O 1
ATOM 1236 N N . LEU A 1 162 ? 6.631 13.380 -1.986 1.00 57.03 162 LEU A N 1
ATOM 1237 C CA . LEU A 1 162 ? 5.699 12.282 -2.216 1.00 57.03 162 LEU A CA 1
ATOM 1238 C C . LEU A 1 162 ? 4.907 11.996 -0.938 1.00 57.03 162 LEU A C 1
ATOM 1240 O O . LEU A 1 162 ? 5.479 11.843 0.148 1.00 57.03 162 LEU A O 1
ATOM 1244 N N . THR A 1 163 ? 3.586 11.895 -1.094 1.00 57.72 163 THR A N 1
ATOM 1245 C CA . THR A 1 163 ? 2.651 11.526 -0.021 1.00 57.72 163 THR A CA 1
ATOM 1246 C C . THR A 1 163 ? 2.772 10.062 0.387 1.00 57.72 163 THR A C 1
ATOM 1248 O O . THR A 1 163 ? 2.474 9.724 1.524 1.00 57.72 163 THR A O 1
ATOM 1251 N N . HIS A 1 164 ? 3.274 9.221 -0.517 1.00 60.19 164 HIS A N 1
ATOM 1252 C CA . HIS A 1 164 ? 3.512 7.797 -0.308 1.00 60.19 164 HIS A CA 1
ATOM 1253 C C . HIS A 1 164 ? 4.979 7.473 -0.634 1.00 60.19 164 HIS A C 1
ATOM 1255 O O . HIS A 1 164 ? 5.583 8.164 -1.461 1.00 60.19 164 HIS A O 1
ATOM 1261 N N . PRO A 1 165 ? 5.579 6.428 -0.031 1.00 70.06 165 PRO A N 1
ATOM 1262 C CA . PRO A 1 165 ? 6.874 5.928 -0.474 1.00 70.06 165 PRO A CA 1
ATOM 1263 C C . PRO A 1 165 ? 6.814 5.533 -1.951 1.00 70.06 165 PRO A C 1
ATOM 1265 O O . PRO A 1 165 ? 5.756 5.142 -2.454 1.00 70.06 165 PRO A O 1
ATOM 1268 N N . VAL A 1 166 ? 7.956 5.582 -2.643 1.00 77.50 166 VAL A N 1
ATOM 1269 C CA . VAL A 1 166 ? 8.006 5.154 -4.045 1.00 77.50 166 VAL A CA 1
ATOM 1270 C C . VAL A 1 166 ? 7.499 3.706 -4.172 1.00 77.50 166 VAL A C 1
ATOM 1272 O O . VAL A 1 166 ? 7.917 2.851 -3.384 1.00 77.50 166 VAL A O 1
ATOM 1275 N N . PRO A 1 167 ? 6.624 3.397 -5.151 1.00 80.12 167 PRO A N 1
ATOM 1276 C CA . PRO A 1 167 ? 6.003 2.073 -5.287 1.00 80.12 167 PRO A CA 1
ATOM 1277 C C . PRO A 1 167 ? 7.011 0.917 -5.315 1.00 80.12 167 PRO A C 1
ATOM 1279 O O . PRO A 1 167 ? 6.772 -0.152 -4.762 1.00 80.12 167 PRO A O 1
ATOM 1282 N N . VAL A 1 168 ? 8.178 1.175 -5.903 1.00 81.88 168 VAL A N 1
ATOM 1283 C CA . VAL A 1 168 ? 9.317 0.260 -6.006 1.00 81.88 168 VAL A CA 1
ATOM 1284 C C . VAL A 1 168 ? 9.836 -0.176 -4.621 1.00 81.88 168 VAL A C 1
ATOM 1286 O O . VAL A 1 168 ? 10.060 -1.362 -4.395 1.00 81.88 168 VAL A O 1
ATOM 1289 N N . LEU A 1 169 ? 9.945 0.742 -3.652 1.00 84.69 169 LEU A N 1
ATOM 1290 C CA . LEU A 1 169 ? 10.376 0.420 -2.282 1.00 84.69 169 LEU A CA 1
ATOM 1291 C C . LEU A 1 169 ? 9.348 -0.428 -1.529 1.00 84.69 169 LEU A C 1
ATOM 1293 O O . LEU A 1 169 ? 9.715 -1.337 -0.786 1.00 84.69 169 LEU A O 1
ATOM 1297 N N . ARG A 1 170 ? 8.061 -0.135 -1.725 1.00 92.31 170 ARG A N 1
ATOM 1298 C CA . ARG A 1 170 ? 6.958 -0.887 -1.112 1.00 92.31 170 ARG A CA 1
ATOM 1299 C C . ARG A 1 170 ? 6.898 -2.314 -1.648 1.00 92.31 170 ARG A C 1
ATOM 1301 O O . ARG A 1 170 ? 6.804 -3.258 -0.870 1.00 92.31 170 ARG A O 1
ATOM 1308 N N . ALA A 1 171 ? 7.057 -2.477 -2.962 1.00 90.62 171 ALA A N 1
ATOM 1309 C CA . ALA A 1 171 ? 7.110 -3.788 -3.599 1.00 90.62 171 ALA A CA 1
ATOM 1310 C C . ALA A 1 171 ? 8.297 -4.623 -3.094 1.00 90.62 171 ALA A C 1
ATOM 1312 O O . ALA A 1 171 ? 8.116 -5.794 -2.767 1.00 90.62 171 ALA A O 1
ATOM 1313 N N . ARG A 1 172 ? 9.481 -4.007 -2.946 1.00 89.00 172 ARG A N 1
ATOM 1314 C CA . ARG A 1 172 ? 10.664 -4.647 -2.344 1.00 89.00 172 ARG A CA 1
ATOM 1315 C C . ARG A 1 172 ? 10.389 -5.128 -0.917 1.00 89.00 172 ARG A C 1
ATOM 1317 O O . ARG A 1 172 ? 10.703 -6.264 -0.578 1.00 89.00 172 ARG A O 1
ATOM 1324 N N . GLU A 1 173 ? 9.822 -4.269 -0.070 1.00 91.88 173 GLU A N 1
ATOM 1325 C CA . GLU A 1 173 ? 9.554 -4.616 1.331 1.00 91.88 173 GLU A CA 1
ATOM 1326 C C . GLU A 1 173 ? 8.520 -5.742 1.457 1.00 91.88 173 GLU A C 1
ATOM 1328 O O . GLU A 1 173 ? 8.652 -6.599 2.327 1.00 91.88 173 GLU A O 1
ATOM 1333 N N . ILE A 1 174 ? 7.530 -5.795 0.564 1.00 93.50 174 ILE A N 1
ATOM 1334 C CA . ILE A 1 174 ? 6.547 -6.881 0.548 1.00 93.50 174 ILE A CA 1
ATOM 1335 C C . ILE A 1 174 ? 7.141 -8.203 0.067 1.00 93.50 174 ILE A C 1
ATOM 1337 O O . ILE A 1 174 ? 6.866 -9.234 0.680 1.00 93.50 174 ILE A O 1
ATOM 1341 N N . ASP A 1 175 ? 7.986 -8.183 -0.966 1.00 90.75 175 ASP A N 1
ATOM 1342 C CA . ASP A 1 175 ? 8.734 -9.362 -1.431 1.00 90.75 175 ASP A CA 1
ATOM 1343 C C . ASP A 1 175 ? 9.609 -9.936 -0.297 1.00 90.75 175 ASP A C 1
ATOM 1345 O O . ASP A 1 175 ? 9.578 -11.132 0.015 1.00 90.75 175 ASP A O 1
ATOM 1349 N N . ARG A 1 176 ? 10.313 -9.049 0.418 1.00 91.88 176 ARG A N 1
ATOM 1350 C CA . ARG A 1 176 ? 11.142 -9.401 1.578 1.00 91.88 176 ARG A CA 1
ATOM 1351 C C . ARG A 1 176 ? 10.323 -9.918 2.761 1.00 91.88 176 ARG A C 1
ATOM 1353 O O . ARG A 1 176 ? 10.712 -10.891 3.401 1.00 91.88 176 ARG A O 1
ATOM 1360 N N . TRP A 1 177 ? 9.213 -9.267 3.103 1.00 94.50 177 TRP A N 1
ATOM 1361 C CA . TRP A 1 177 ? 8.418 -9.672 4.260 1.00 94.50 177 TRP A CA 1
ATOM 1362 C C . TRP A 1 177 ? 7.656 -10.973 3.999 1.00 94.50 177 TRP A C 1
ATOM 1364 O O . TRP A 1 177 ? 7.641 -11.840 4.872 1.00 94.50 177 TRP A O 1
ATOM 1374 N N . GLY A 1 178 ? 7.109 -11.162 2.795 1.00 92.94 178 GLY A N 1
ATOM 1375 C CA . GLY A 1 178 ? 6.408 -12.390 2.403 1.00 92.94 178 GLY A CA 1
ATOM 1376 C C . GLY A 1 178 ? 7.293 -13.642 2.412 1.00 92.94 178 GLY A C 1
ATOM 1377 O O . GLY A 1 178 ? 6.794 -14.749 2.600 1.00 92.94 178 GLY A O 1
ATOM 1378 N N . SER A 1 179 ? 8.610 -13.477 2.274 1.00 92.00 179 SER A N 1
ATOM 1379 C CA . SER A 1 179 ? 9.601 -14.557 2.382 1.00 92.00 179 SER A CA 1
ATOM 1380 C C . SER A 1 179 ? 10.178 -14.733 3.796 1.00 92.00 179 SER A C 1
ATOM 1382 O O . SER A 1 179 ? 10.995 -15.622 4.026 1.00 92.00 179 SER A O 1
ATOM 1384 N N . SER A 1 180 ? 9.764 -13.912 4.766 1.00 94.62 180 SER A N 1
ATOM 1385 C CA . SER A 1 180 ? 10.322 -13.928 6.121 1.00 94.62 180 SER A CA 1
ATOM 1386 C C . SER A 1 180 ? 9.688 -14.992 7.025 1.00 94.62 180 SER A C 1
ATOM 1388 O O . SER A 1 180 ? 8.492 -15.271 6.941 1.00 94.62 180 SER A O 1
ATOM 1390 N N . GLN A 1 181 ? 10.465 -15.508 7.985 1.00 93.94 181 GLN A N 1
ATOM 1391 C CA . GLN A 1 181 ? 9.955 -16.409 9.028 1.00 93.94 181 GLN A CA 1
ATOM 1392 C C . GLN A 1 181 ? 8.833 -15.763 9.853 1.00 93.94 181 GLN A C 1
ATOM 1394 O O . GLN A 1 181 ? 7.882 -16.435 10.230 1.00 93.94 181 GLN A O 1
ATOM 1399 N N . ALA A 1 182 ? 8.916 -14.453 10.109 1.00 92.38 182 ALA A N 1
ATOM 1400 C CA . ALA A 1 182 ? 7.896 -13.728 10.864 1.00 92.38 182 ALA A CA 1
ATOM 1401 C C . ALA A 1 182 ? 6.523 -13.785 10.176 1.00 92.38 182 ALA A C 1
ATOM 1403 O O . ALA A 1 182 ? 5.508 -13.967 10.845 1.00 92.38 182 ALA A O 1
ATOM 1404 N N . TYR A 1 183 ? 6.492 -13.661 8.846 1.00 93.94 183 TYR A N 1
ATOM 1405 C CA . TYR A 1 183 ? 5.265 -13.814 8.071 1.00 93.94 183 TYR A CA 1
ATOM 1406 C C . TYR A 1 183 ? 4.722 -15.246 8.141 1.00 93.94 183 TYR A C 1
ATOM 1408 O O . TYR A 1 183 ? 3.538 -15.430 8.421 1.00 93.94 183 TYR A O 1
ATOM 1416 N N . GLN A 1 184 ? 5.587 -16.250 7.971 1.00 93.50 184 GLN A N 1
ATOM 1417 C CA . GLN A 1 184 ? 5.185 -17.659 8.053 1.00 93.50 184 GLN A CA 1
ATOM 1418 C C . GLN A 1 184 ? 4.613 -18.003 9.434 1.00 93.50 184 GLN A C 1
ATOM 1420 O O . GLN A 1 184 ? 3.499 -18.509 9.537 1.00 93.50 184 GLN A O 1
ATOM 1425 N N . SER A 1 185 ? 5.297 -17.603 10.508 1.00 92.50 185 SER A N 1
ATOM 1426 C CA . SER A 1 185 ? 4.821 -17.816 11.876 1.00 92.50 185 SER A CA 1
ATOM 1427 C C . SER A 1 185 ? 3.499 -17.098 12.168 1.00 92.50 185 SER A C 1
ATOM 1429 O O . SER A 1 185 ? 2.669 -17.632 12.899 1.00 92.50 185 SER A O 1
ATOM 1431 N N . LEU A 1 186 ? 3.246 -15.922 11.579 1.00 90.31 186 LEU A N 1
ATOM 1432 C CA . LEU A 1 186 ? 1.942 -15.256 11.691 1.00 90.31 186 LEU A CA 1
ATOM 1433 C C . LEU A 1 186 ? 0.824 -16.064 11.022 1.00 90.31 186 LEU A C 1
ATOM 1435 O O . LEU A 1 186 ? -0.266 -16.162 11.589 1.00 90.31 186 LEU A O 1
ATOM 1439 N N . LEU A 1 187 ? 1.081 -16.651 9.850 1.00 89.94 187 LEU A N 1
ATOM 1440 C CA . LEU A 1 187 ? 0.110 -17.503 9.161 1.00 89.94 187 LEU A CA 1
ATOM 1441 C C . LEU A 1 187 ? -0.169 -18.801 9.928 1.00 89.94 187 LEU A C 1
ATOM 1443 O O . LEU A 1 187 ? -1.325 -19.208 10.012 1.00 89.94 187 LEU A O 1
ATOM 1447 N N . GLU A 1 188 ? 0.861 -19.405 10.518 1.00 88.06 188 GLU A N 1
ATOM 1448 C CA . GLU A 1 188 ? 0.762 -20.622 11.337 1.00 88.06 188 GLU A CA 1
ATOM 1449 C C . GLU A 1 188 ? 0.062 -20.374 12.681 1.00 88.06 188 GLU A C 1
ATOM 1451 O O . GLU A 1 188 ? -0.702 -21.210 13.150 1.00 88.06 188 GLU A O 1
ATOM 1456 N N . SER A 1 189 ? 0.281 -19.204 13.291 1.00 81.56 189 SER A N 1
ATOM 1457 C CA . SER A 1 189 ? -0.318 -18.820 14.579 1.00 81.56 189 SER A CA 1
ATOM 1458 C C . SER A 1 189 ? -1.806 -18.460 14.507 1.00 81.56 189 SER A C 1
ATOM 1460 O O . SER A 1 189 ? -2.407 -18.127 15.533 1.00 81.56 189 SER A O 1
ATOM 1462 N N . ARG A 1 190 ? -2.424 -18.491 13.315 1.00 65.12 190 ARG A N 1
ATOM 1463 C CA . ARG A 1 190 ? -3.866 -18.264 13.189 1.00 65.12 190 ARG A CA 1
ATOM 1464 C C . ARG A 1 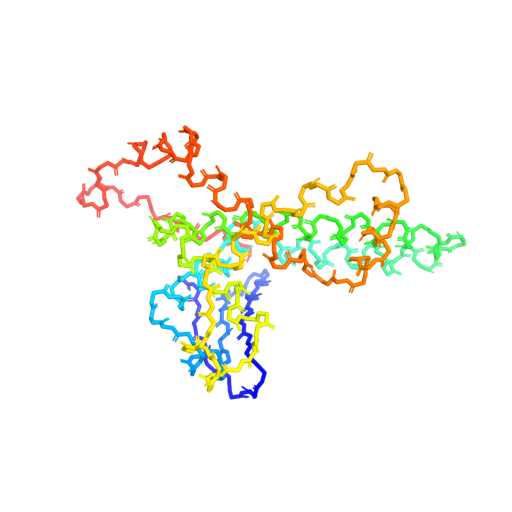190 ? -4.595 -19.356 13.975 1.00 65.12 190 ARG A C 1
ATOM 1466 O O . ARG A 1 190 ? -4.378 -20.532 13.688 1.00 65.12 190 ARG A O 1
ATOM 1473 N N . PRO A 1 191 ? -5.498 -19.006 14.911 1.00 54.41 191 PRO A N 1
ATOM 1474 C CA . PRO A 1 191 ? -6.392 -19.992 15.490 1.00 54.41 191 PRO A CA 1
ATOM 1475 C C . PRO A 1 191 ? -7.118 -20.689 14.343 1.00 54.41 191 PRO A C 1
ATOM 1477 O O . PRO A 1 191 ? -7.752 -20.030 13.511 1.00 54.41 191 PRO A O 1
ATOM 1480 N N . ALA A 1 192 ? -6.968 -22.007 14.270 1.00 46.19 192 ALA A N 1
ATOM 1481 C CA . ALA A 1 192 ? -7.619 -22.856 13.290 1.00 46.19 192 ALA A CA 1
ATOM 1482 C C . ALA A 1 192 ? -9.109 -22.968 13.623 1.00 46.19 192 ALA A C 1
ATOM 1484 O O . ALA A 1 192 ? -9.549 -24.041 13.979 1.00 46.19 192 ALA A O 1
ATOM 1485 N N . GLU A 1 193 ? -9.854 -21.860 13.597 1.00 45.09 193 GLU A N 1
ATOM 1486 C CA . GLU A 1 193 ? -11.317 -21.819 13.563 1.00 45.09 193 GLU A CA 1
ATOM 1487 C C . GLU A 1 193 ? -11.809 -20.361 13.624 1.00 45.09 193 GLU A C 1
ATOM 1489 O O . GLU A 1 193 ? -11.882 -19.726 14.670 1.00 45.09 193 GLU A O 1
ATOM 1494 N N . TYR A 1 194 ? -12.241 -19.840 12.473 1.00 44.66 194 TYR A N 1
ATOM 1495 C CA . TYR A 1 194 ? -13.357 -18.883 12.420 1.00 44.66 194 TYR A CA 1
ATOM 1496 C C . TYR A 1 194 ? -14.694 -19.652 12.333 1.00 44.66 194 TYR A C 1
ATOM 1498 O O . TYR A 1 194 ? -15.675 -19.174 11.767 1.00 44.66 194 TYR A O 1
ATOM 1506 N N . GLY A 1 195 ? -14.709 -20.888 12.837 1.00 45.53 195 GLY A N 1
ATOM 1507 C CA . GLY A 1 195 ? -15.842 -21.795 12.872 1.00 45.53 195 GLY A CA 1
ATOM 1508 C C . GLY A 1 195 ? -16.097 -22.202 14.316 1.00 45.53 195 GLY A C 1
ATOM 1509 O O . GLY A 1 195 ? -15.197 -22.635 15.007 1.00 45.53 195 GLY A O 1
ATOM 1510 N N . THR A 1 196 ? -17.337 -22.043 14.765 1.00 45.34 196 THR A N 1
ATOM 1511 C CA . THR A 1 196 ? -17.882 -22.607 16.010 1.00 45.34 196 THR A CA 1
ATOM 1512 C C . THR A 1 196 ? -17.276 -22.163 17.354 1.00 45.34 196 THR A C 1
ATOM 1514 O O . THR A 1 196 ? -16.323 -22.721 17.866 1.00 45.34 196 THR A O 1
ATOM 1517 N N . LYS A 1 197 ? -18.033 -21.271 18.017 1.00 42.62 197 LYS A N 1
ATOM 1518 C CA . LYS A 1 197 ? -18.081 -21.050 19.478 1.00 42.62 197 LYS A CA 1
ATOM 1519 C C . LYS A 1 197 ? -16.886 -20.341 20.121 1.00 42.62 197 LYS A C 1
ATOM 1521 O O . LYS A 1 197 ? -16.331 -20.812 21.095 1.00 42.62 197 LYS A O 1
ATOM 1526 N N . ASP A 1 198 ? -16.578 -19.157 19.617 1.00 42.50 198 ASP A N 1
ATOM 1527 C CA . ASP A 1 198 ? -16.543 -17.931 20.421 1.00 42.50 198 ASP A CA 1
ATOM 1528 C C . ASP A 1 198 ? -16.233 -16.795 19.460 1.00 42.50 198 ASP A C 1
ATOM 1530 O O . ASP A 1 198 ? -15.111 -16.620 18.988 1.00 42.50 198 ASP A O 1
ATOM 1534 N N . VAL A 1 199 ? -17.269 -16.041 19.087 1.00 42.78 199 VAL A N 1
ATOM 1535 C CA . VAL A 1 199 ? -17.088 -14.871 18.233 1.00 42.78 199 VAL A CA 1
ATOM 1536 C C . VAL A 1 199 ? -16.382 -13.824 19.087 1.00 42.78 199 VAL A C 1
ATOM 1538 O O . VAL A 1 199 ? -17.026 -12.946 19.665 1.00 42.78 199 VAL A O 1
ATOM 1541 N N . VAL A 1 200 ? -15.049 -13.873 19.138 1.00 44.06 200 VAL A N 1
ATOM 1542 C CA . VAL A 1 200 ? -14.254 -12.665 19.332 1.00 44.06 200 VAL A CA 1
ATOM 1543 C C . VAL A 1 200 ? -14.616 -11.805 18.135 1.00 44.06 200 VAL A C 1
ATOM 1545 O O . VAL A 1 200 ? -14.019 -11.904 17.064 1.00 44.06 200 VAL A O 1
ATOM 1548 N N . LYS A 1 201 ? -15.689 -11.016 18.274 1.00 44.81 201 LYS A N 1
ATOM 1549 C CA . LYS A 1 201 ? -16.031 -9.983 17.310 1.00 44.81 201 LYS A CA 1
ATOM 1550 C C . LYS A 1 201 ? -14.774 -9.143 17.257 1.00 44.81 201 LYS A C 1
ATOM 1552 O O . LYS A 1 201 ? -14.487 -8.434 18.218 1.00 44.81 201 LYS A O 1
ATOM 1557 N N . GLY A 1 202 ? -14.005 -9.280 16.178 1.00 48.72 202 GLY A N 1
ATOM 1558 C CA . GLY A 1 202 ? -12.937 -8.363 15.833 1.00 48.72 202 GLY A CA 1
ATOM 1559 C C . GLY A 1 202 ? -13.583 -6.995 15.712 1.00 48.72 202 GLY A C 1
ATOM 1560 O O . GLY A 1 202 ? -14.076 -6.615 14.654 1.00 48.72 202 GLY A O 1
ATOM 1561 N N . GLY A 1 203 ? -13.709 -6.320 16.849 1.00 52.06 203 GLY A N 1
ATOM 1562 C CA . GLY A 1 203 ? -14.348 -5.034 16.946 1.00 52.06 203 GLY A CA 1
ATOM 1563 C C . GLY A 1 203 ? -13.464 -4.046 16.219 1.00 52.06 203 GLY A C 1
ATOM 1564 O O . GLY A 1 203 ? -12.243 -4.023 16.396 1.00 52.06 203 GLY A O 1
ATOM 1565 N N . TRP A 1 204 ? -14.088 -3.219 15.400 1.00 59.16 204 TRP A N 1
ATOM 1566 C CA . TRP A 1 204 ? -13.513 -1.920 15.107 1.00 59.16 204 TRP A CA 1
ATOM 1567 C C . TRP A 1 204 ? -13.561 -1.163 16.431 1.00 59.16 204 TRP A C 1
ATOM 1569 O O . TRP A 1 204 ? -14.607 -1.170 17.086 1.00 59.16 204 TRP A O 1
ATOM 1579 N N . ARG A 1 205 ? -12.428 -0.624 16.898 1.00 57.59 205 ARG A N 1
ATOM 1580 C CA . ARG A 1 205 ? -12.435 0.184 18.121 1.00 57.59 205 ARG A CA 1
ATOM 1581 C C . ARG A 1 205 ? -13.380 1.349 17.841 1.00 57.59 205 ARG A C 1
ATOM 1583 O O . ARG A 1 205 ? -13.136 2.137 16.933 1.00 57.59 205 ARG A O 1
ATOM 1590 N N . ASN A 1 206 ? -14.510 1.368 18.545 1.00 47.00 206 ASN A N 1
ATOM 1591 C CA . ASN A 1 206 ? -15.466 2.458 18.465 1.00 47.00 206 ASN A CA 1
ATOM 1592 C C . ASN A 1 206 ? -14.817 3.655 19.153 1.00 47.00 206 ASN A C 1
ATOM 1594 O O . ASN A 1 206 ? -14.857 3.767 20.379 1.00 47.00 206 ASN A O 1
ATOM 1598 N N . TRP A 1 207 ? -14.190 4.508 18.358 1.00 46.00 207 TRP A N 1
ATOM 1599 C CA . TRP A 1 207 ? -14.052 5.910 18.696 1.00 46.00 207 TRP A CA 1
ATOM 1600 C C . TRP A 1 207 ? -15.322 6.592 18.230 1.00 46.00 207 TRP A C 1
ATOM 1602 O O . TRP A 1 207 ? -15.646 6.468 17.032 1.00 46.00 207 TRP A O 1
#